Protein AF-0000000074766852 (afdb_homodimer)

InterPro domains:
  IPR000008 C2 domain [PF00168] (43-140)
  IPR000008 C2 domain [PR00360] (60-72)
  IPR000008 C2 domain [PR00360] (84-97)
  IPR000008 C2 domain [PS50004] (30-141)
  IPR000008 C2 domain [SM00239] (44-139)
  IPR035892 C2 domain superfamily [G3DSA:2.60.40.150] (38-166)
  IPR035892 C2 domain superfamily [SSF49562] (41-162)
  IPR052981 Ingression C2 domain-containing protein [PTHR47052] (45-161)

Secondary structure (DSSP, 8-state):
-------------------------TTS--------TT----EEEEEEEEEEE-----SSSS---EEEEEEEETTEEEEPPP--SSS-EEEEEEEEEE-TT--EEEEEEEETT-SS--EEEEEEEE-HHHHHHSEEEEEEEE-PPSTT-S---EEEEEEEEEE---/-------------------------TTS--------TT----EEEEEEEEEEE-----S-SS---EEEEEEEETTEEEEPPP--SSS-EEEEEEEEEE-TT--EEEEEEEETT-SS--EEEEEEEE-HHHHHHSEEEEEEEE-PPSTT-S---EEEEEEEEEE---

Nearest PDB structures (foldseek):
  9bky-assembly3_C  TM=8.487E-01  e=2.525E-09  Trichomonas vaginalis G3
  9bky-assembly1_A  TM=8.373E-01  e=2.252E-09  Trichomonas vaginalis G3
  2ep6-assembly1_A  TM=7.792E-01  e=8.886E-09  Homo sapiens
  2cjt-assembly2_B  TM=7.789E-01  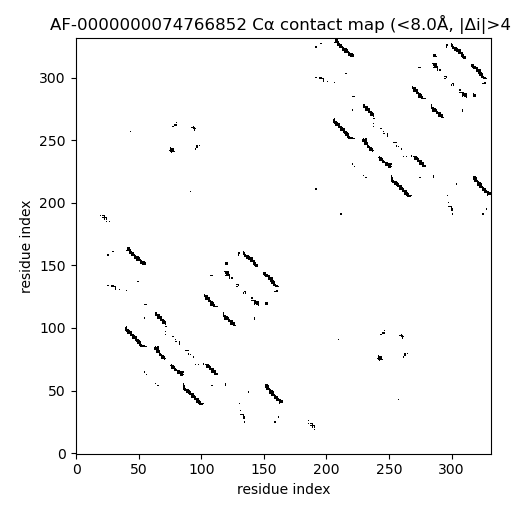e=1.040E-07  Rattus norvegicus
  2cjs-assembly1_B  TM=7.244E-01  e=3.216E-06  Rattus norvegicus

Radius of gyration: 24.4 Å; Cα contacts (8 Å, |Δi|>4): 695; chains: 2; bounding box: 54×102×90 Å

Structure (mmCIF, N/CA/C/O backbone):
data_AF-0000000074766852-model_v1
#
loop_
_entity.id
_entity.type
_entity.pdbx_description
1 polymer 'C2 domain-containing protein'
#
loop_
_atom_site.group_PDB
_atom_site.id
_atom_site.type_symbol
_atom_site.label_atom_id
_atom_site.label_alt_id
_atom_site.label_comp_id
_atom_site.label_asym_id
_atom_site.label_entity_id
_atom_site.label_seq_id
_atom_site.pdbx_PDB_ins_code
_atom_site.Cartn_x
_atom_site.Cartn_y
_atom_site.Cartn_z
_atom_site.occupancy
_atom_site.B_iso_or_equiv
_atom_site.auth_seq_id
_atom_site.auth_comp_id
_atom_site.auth_asym_id
_atom_site.auth_atom_id
_atom_site.pdbx_PDB_model_num
ATOM 1 N N . MET A 1 1 ? -11.031 -27.906 -64.5 1 21.97 1 MET A N 1
ATOM 2 C CA . MET A 1 1 ? -11.641 -28 -63.156 1 21.97 1 MET A CA 1
ATOM 3 C C . MET A 1 1 ? -11.312 -26.766 -62.312 1 21.97 1 MET A C 1
ATOM 5 O O . MET A 1 1 ? -11.883 -26.578 -61.25 1 21.97 1 MET A O 1
ATOM 9 N N . LYS A 1 2 ? -10.109 -26.141 -62.531 1 21.8 2 LYS A N 1
ATOM 10 C CA . LYS A 1 2 ? -9.57 -25.578 -61.312 1 21.8 2 LYS A CA 1
ATOM 11 C C . LYS A 1 2 ? -10.562 -24.594 -60.688 1 21.8 2 LYS A C 1
ATOM 13 O O . LYS A 1 2 ? -11.461 -24.094 -61.375 1 21.8 2 LYS A O 1
ATOM 18 N N . PHE A 1 3 ? -9.906 -23.812 -59.688 1 26.47 3 PHE A N 1
ATOM 19 C CA . PHE A 1 3 ? -9.883 -23.438 -58.281 1 26.47 3 PHE A CA 1
ATOM 20 C C . PHE A 1 3 ? -10.594 -22.094 -58.062 1 26.47 3 PHE A C 1
ATOM 22 O O . PHE A 1 3 ? -10.484 -21.203 -58.906 1 26.47 3 PHE A O 1
ATOM 29 N N . LEU A 1 4 ? -11.602 -22.156 -57.281 1 28.53 4 LEU A N 1
ATOM 30 C CA . LEU A 1 4 ? -12.469 -21.281 -56.5 1 28.53 4 LEU A CA 1
ATOM 31 C C . LEU A 1 4 ? -11.648 -20.25 -55.719 1 28.53 4 LEU A C 1
ATOM 33 O O . LEU A 1 4 ? -10.742 -20.594 -54.969 1 28.53 4 LEU A O 1
ATOM 37 N N . ALA A 1 5 ? -11.547 -19.109 -56.281 1 31.75 5 ALA A N 1
ATOM 38 C CA . ALA A 1 5 ? -10.984 -17.891 -55.719 1 31.75 5 ALA A CA 1
ATOM 39 C C . ALA A 1 5 ? -11.555 -17.594 -54.312 1 31.75 5 ALA A C 1
ATOM 41 O O . ALA A 1 5 ? -12.766 -17.406 -54.188 1 31.75 5 ALA A O 1
ATOM 42 N N . LEU A 1 6 ? -11.062 -18.406 -53.25 1 29.67 6 LEU A N 1
ATOM 43 C CA . LEU A 1 6 ? -11.414 -18.188 -51.875 1 29.67 6 LEU A CA 1
ATOM 44 C C . LEU A 1 6 ? -11.305 -16.719 -51.5 1 29.67 6 LEU A C 1
ATOM 46 O O . LEU A 1 6 ? -10.281 -16.078 -51.781 1 29.67 6 LEU A O 1
ATOM 50 N N . SER A 1 7 ? -12.391 -16.031 -51.281 1 28.58 7 SER A N 1
ATOM 51 C CA . SER A 1 7 ? -12.68 -14.711 -50.75 1 28.58 7 SER A CA 1
ATOM 52 C C . SER A 1 7 ? -11.914 -14.453 -49.469 1 28.58 7 SER A C 1
ATOM 54 O O . SER A 1 7 ? -11.906 -15.289 -48.562 1 28.58 7 SER A O 1
ATOM 56 N N . ALA A 1 8 ? -10.781 -13.695 -49.531 1 31.45 8 ALA A N 1
ATOM 57 C CA . ALA A 1 8 ? -9.953 -13.109 -48.5 1 31.45 8 ALA A CA 1
ATOM 58 C C . ALA A 1 8 ? -10.812 -12.422 -47.438 1 31.45 8 ALA A C 1
ATOM 60 O O . ALA A 1 8 ? -11.516 -11.453 -47.719 1 31.45 8 ALA A O 1
ATOM 61 N N . LEU A 1 9 ? -11.477 -13.281 -46.531 1 28.83 9 LEU A N 1
ATOM 62 C CA . LEU A 1 9 ? -12.109 -12.703 -45.344 1 28.83 9 LEU A CA 1
ATOM 63 C C . LEU A 1 9 ? -11.211 -11.648 -44.688 1 28.83 9 LEU A C 1
ATOM 65 O O . LEU A 1 9 ? -10.023 -11.906 -44.438 1 28.83 9 LEU A O 1
ATOM 69 N N . LEU A 1 10 ? -11.57 -10.383 -44.719 1 30.67 10 LEU A N 1
ATOM 70 C CA . LEU A 1 10 ? -11.203 -9.102 -44.125 1 30.67 10 LEU A CA 1
ATOM 71 C C . LEU A 1 10 ? -11.055 -9.219 -42.625 1 30.67 10 LEU A C 1
ATOM 73 O O . LEU A 1 10 ? -12.039 -9.438 -41.906 1 30.67 10 LEU A O 1
ATOM 77 N N . LEU A 1 11 ? -10.117 -10.125 -42.156 1 29.33 11 LEU A N 1
ATOM 78 C CA . LEU A 1 11 ? -9.836 -10.164 -40.719 1 29.33 11 LEU A CA 1
ATOM 79 C C . LEU A 1 11 ? -9.727 -8.75 -40.156 1 29.33 11 LEU A C 1
ATOM 81 O O . LEU A 1 11 ? -8.891 -7.965 -40.594 1 29.33 11 LEU A O 1
ATOM 85 N N . ALA A 1 12 ? -10.867 -8.242 -39.625 1 29.22 12 ALA A N 1
ATOM 86 C CA . ALA A 1 12 ? -11.023 -6.996 -38.875 1 29.22 12 ALA A CA 1
ATOM 87 C C . ALA A 1 12 ? -9.984 -6.887 -37.75 1 29.22 12 ALA A C 1
ATOM 89 O O . ALA A 1 12 ? -9.75 -7.844 -37.031 1 29.22 12 ALA A O 1
ATOM 90 N N . PRO A 1 13 ? -8.93 -6.086 -37.969 1 28.42 13 PRO A N 1
ATOM 91 C CA . PRO A 1 13 ? -7.926 -5.848 -36.906 1 28.42 13 PRO A CA 1
ATOM 92 C C . PRO A 1 13 ? -8.547 -5.508 -35.562 1 28.42 13 PRO A C 1
ATOM 94 O O . PRO A 1 13 ? -9.391 -4.613 -35.469 1 28.42 13 PRO A O 1
ATOM 97 N N . ILE A 1 14 ? -8.945 -6.473 -34.75 1 26.89 14 ILE A N 1
ATOM 98 C CA . ILE A 1 14 ? -9.406 -6.199 -33.406 1 26.89 14 ILE A CA 1
ATOM 99 C C . ILE A 1 14 ? -8.43 -5.258 -32.688 1 26.89 14 ILE A C 1
ATOM 101 O O . ILE A 1 14 ? -7.277 -5.621 -32.469 1 26.89 14 ILE A O 1
ATOM 105 N N . SER A 1 15 ? -8.281 -4.027 -33.031 1 25.44 15 SER A N 1
ATOM 106 C CA . SER A 1 15 ? -7.609 -2.994 -32.25 1 25.44 15 SER A CA 1
ATOM 107 C C . SER A 1 15 ? -8.016 -3.059 -30.797 1 25.44 15 SER A C 1
ATOM 109 O O . SER A 1 15 ? -9.062 -2.535 -30.406 1 25.44 15 SER A O 1
ATOM 111 N N . VAL A 1 16 ? -8.156 -4.219 -30.234 1 24.69 16 VAL A N 1
ATOM 112 C CA . VAL A 1 16 ? -8.5 -4.188 -28.812 1 24.69 16 VAL A CA 1
ATOM 113 C C . VAL A 1 16 ? -7.52 -3.285 -28.062 1 24.69 16 VAL A C 1
ATOM 115 O O . VAL A 1 16 ? -6.34 -3.615 -27.922 1 24.69 16 VAL A O 1
ATOM 118 N N . LEU A 1 17 ? -7.441 -2.041 -28.281 1 25.69 17 LEU A N 1
ATOM 119 C CA . LEU A 1 17 ? -6.926 -1.024 -27.375 1 25.69 17 LEU A CA 1
ATOM 120 C C . LEU A 1 17 ? -7.312 -1.342 -25.938 1 25.69 17 LEU A C 1
ATOM 122 O O . LEU A 1 17 ? -8.477 -1.206 -25.562 1 25.69 17 LEU A O 1
ATOM 126 N N . ALA A 1 18 ? -7.105 -2.602 -25.469 1 25.25 18 ALA A N 1
ATOM 127 C CA . ALA A 1 18 ? -7.273 -3.025 -24.078 1 25.25 18 ALA A CA 1
ATOM 128 C C . ALA A 1 18 ? -6.957 -1.885 -23.109 1 25.25 18 ALA A C 1
ATOM 130 O O . ALA A 1 18 ? -5.926 -1.225 -23.234 1 25.25 18 ALA A O 1
ATOM 131 N N . SER A 1 19 ? -7.977 -1.321 -22.453 1 25.47 19 SER A N 1
ATOM 132 C CA . SER A 1 19 ? -8.18 -0.274 -21.453 1 25.47 19 SER A CA 1
ATOM 133 C C . SER A 1 19 ? -7.133 -0.359 -20.344 1 25.47 19 SER A C 1
ATOM 135 O O . SER A 1 19 ? -7.066 -1.355 -19.625 1 25.47 19 SER A O 1
ATOM 137 N N . ALA A 1 20 ? -5.855 -0.233 -20.562 1 27.34 20 ALA A N 1
ATOM 138 C CA . ALA A 1 20 ? -4.887 0.242 -19.594 1 27.34 20 ALA A CA 1
ATOM 139 C C . ALA A 1 20 ? -5.574 1.011 -18.469 1 27.34 20 ALA A C 1
ATOM 141 O O . ALA A 1 20 ? -6.039 2.135 -18.672 1 27.34 20 ALA A O 1
ATOM 142 N N . GLU A 1 21 ? -6.598 0.45 -17.844 1 31.66 21 GLU A N 1
ATOM 143 C CA . GLU A 1 21 ? -7.367 1.033 -16.75 1 31.66 21 GLU A CA 1
ATOM 144 C C . GLU A 1 21 ? -6.504 1.965 -15.906 1 31.66 21 GLU A C 1
ATOM 146 O O . GLU A 1 21 ? -5.363 1.633 -15.57 1 31.66 21 GLU A O 1
ATOM 151 N N . HIS A 1 22 ? -6.75 3.277 -15.938 1 30.27 22 HIS A N 1
ATOM 152 C CA . HIS A 1 22 ? -6.434 4.648 -15.555 1 30.27 22 HIS A CA 1
ATOM 153 C C . HIS A 1 22 ? -6.023 4.734 -14.094 1 30.27 22 HIS A C 1
ATOM 155 O O . HIS A 1 22 ? -6.637 4.094 -13.234 1 30.27 22 HIS A O 1
ATOM 161 N N . CYS A 1 23 ? -4.875 4.656 -13.812 1 33.97 23 CYS A N 1
ATOM 162 C CA . CYS A 1 23 ? -4.652 5.441 -12.602 1 33.97 23 CYS A CA 1
ATOM 163 C C . CYS A 1 23 ? -5.645 6.594 -12.516 1 33.97 23 CYS A C 1
ATOM 165 O O . CYS A 1 23 ? -5.586 7.535 -13.305 1 33.97 23 CYS A O 1
ATOM 167 N N . VAL A 1 24 ? -7 6.254 -12.32 1 32.78 24 VAL A N 1
ATOM 168 C CA . VAL A 1 24 ? -8.094 7.215 -12.25 1 32.78 24 VAL A CA 1
ATOM 169 C C . VAL A 1 24 ? -7.594 8.531 -11.656 1 32.78 24 VAL A C 1
ATOM 171 O O . VAL A 1 24 ? -6.824 8.531 -10.695 1 32.78 24 VAL A O 1
ATOM 174 N N . ASP A 1 25 ? -7.371 9.398 -12.547 1 32.44 25 ASP A N 1
ATOM 175 C CA . ASP A 1 25 ? -7.418 10.758 -12.031 1 32.44 25 ASP A CA 1
ATOM 176 C C . ASP A 1 25 ? -8.477 10.906 -10.945 1 32.44 25 ASP A C 1
ATOM 178 O O . ASP A 1 25 ? -9.656 10.641 -11.18 1 32.44 25 ASP A O 1
ATOM 182 N N . LEU A 1 26 ? -8.039 10.656 -9.75 1 41.06 26 LEU A N 1
ATOM 183 C CA . LEU A 1 26 ? -8.938 10.812 -8.609 1 41.06 26 LEU A CA 1
ATOM 184 C C . LEU A 1 26 ? -9.984 11.891 -8.883 1 41.06 26 LEU A C 1
ATOM 186 O O . LEU A 1 26 ? -10.945 12.031 -8.133 1 41.06 26 LEU A O 1
ATOM 190 N N . ASP A 1 27 ? -9.703 12.695 -9.875 1 35.28 27 ASP A N 1
ATOM 191 C CA . ASP A 1 27 ? -10.688 13.75 -10.086 1 35.28 27 ASP A CA 1
ATOM 192 C C . ASP A 1 27 ? -11.875 13.242 -10.906 1 35.28 27 ASP A C 1
ATOM 194 O O . ASP A 1 27 ? -12.812 13.992 -11.188 1 35.28 27 ASP A O 1
ATOM 198 N N . SER A 1 28 ? -11.656 12.211 -11.609 1 36.34 28 SER A N 1
ATOM 199 C CA . SER A 1 28 ? -12.828 11.914 -12.43 1 36.34 28 SER A CA 1
ATOM 200 C C . SER A 1 28 ? -13.914 11.219 -11.609 1 36.34 28 SER A C 1
ATOM 202 O O . SER A 1 28 ? -13.617 10.32 -10.812 1 36.34 28 SER A O 1
ATOM 204 N N . LYS A 1 29 ? -14.984 11.867 -11.508 1 36.41 29 LYS A N 1
ATOM 205 C CA . LYS A 1 29 ? -16.188 11.375 -10.836 1 36.41 29 LYS A CA 1
ATOM 206 C C . LYS A 1 29 ? -16.562 9.984 -11.32 1 36.41 29 LYS A C 1
ATOM 208 O O . LYS A 1 29 ? -16.812 9.781 -12.516 1 36.41 29 LYS A O 1
ATOM 213 N N . ALA A 1 30 ? -16.078 8.93 -10.758 1 41.12 30 ALA A N 1
ATOM 214 C CA . ALA A 1 30 ? -16.562 7.594 -11.078 1 41.12 30 ALA A CA 1
ATOM 215 C C . ALA A 1 30 ? -18.094 7.535 -11.016 1 41.12 30 ALA A C 1
ATOM 217 O O . ALA A 1 30 ? -18.703 8.258 -10.227 1 41.12 30 ALA A O 1
ATOM 218 N N . PRO A 1 31 ? -18.812 6.988 -11.961 1 36.09 31 PRO A N 1
ATOM 219 C CA . PRO A 1 31 ? -20.266 6.891 -11.906 1 36.09 31 PRO A CA 1
ATOM 220 C C . PRO A 1 31 ? -20.766 6.145 -10.672 1 36.09 31 PRO A C 1
ATOM 222 O O . PRO A 1 31 ? -20.219 5.102 -10.312 1 36.09 31 PRO A O 1
ATOM 225 N N . SER A 1 32 ? -21.219 6.852 -9.672 1 37.75 32 SER A N 1
ATOM 226 C CA . SER A 1 32 ? -21.859 6.27 -8.5 1 37.75 32 SER A CA 1
ATOM 227 C C . SER A 1 32 ? -23.047 5.395 -8.906 1 37.75 32 SER A C 1
ATOM 229 O O . SER A 1 32 ? -24.016 5.883 -9.492 1 37.75 32 SER A O 1
ATOM 231 N N . GLY A 1 33 ? -22.797 4.234 -9.422 1 39.56 33 GLY A N 1
ATOM 232 C CA . GLY A 1 33 ? -24.016 3.467 -9.641 1 39.56 33 GLY A CA 1
ATOM 233 C C . GLY A 1 33 ? -24.859 3.314 -8.391 1 39.56 33 GLY A C 1
ATOM 234 O O . GLY A 1 33 ? -24.438 3.721 -7.305 1 39.56 33 GLY A O 1
ATOM 235 N N . PRO A 1 34 ? -26.141 2.908 -8.438 1 41.16 34 PRO A N 1
ATOM 236 C CA . PRO A 1 34 ? -27.094 2.811 -7.328 1 41.16 34 PRO A CA 1
ATOM 237 C C . PRO A 1 34 ? -26.562 1.991 -6.156 1 41.16 34 PRO A C 1
ATOM 239 O O . PRO A 1 34 ? -25.953 0.936 -6.363 1 41.16 34 PRO A O 1
ATOM 242 N N . LYS A 1 35 ? -26.469 2.594 -5.004 1 42.47 35 LYS A N 1
ATOM 243 C CA . LYS A 1 35 ? -26.141 1.927 -3.748 1 42.47 35 LYS A CA 1
ATOM 244 C C . LYS A 1 35 ? -26.953 0.652 -3.568 1 42.47 35 LYS A C 1
ATOM 246 O O . LYS A 1 35 ? -28.188 0.698 -3.527 1 42.47 35 LYS A O 1
ATOM 251 N N . ILE A 1 36 ? -26.641 -0.413 -4.047 1 37.34 36 ILE A N 1
ATOM 252 C CA . ILE A 1 36 ? -27.406 -1.559 -3.584 1 37.34 36 ILE A CA 1
ATOM 253 C C . ILE A 1 36 ? -27.25 -1.715 -2.074 1 37.34 36 ILE A C 1
ATOM 255 O O . ILE A 1 36 ? -26.141 -1.563 -1.545 1 37.34 36 ILE A O 1
ATOM 259 N N . ALA A 1 37 ? -28.203 -1.695 -1.162 1 41.34 37 ALA A N 1
ATOM 260 C CA . ALA A 1 37 ? -28.359 -1.765 0.287 1 41.34 37 ALA A CA 1
ATOM 261 C C . ALA A 1 37 ? -27.312 -2.66 0.921 1 41.34 37 ALA A C 1
ATOM 263 O O . ALA A 1 37 ? -26.766 -2.338 1.982 1 41.34 37 ALA A O 1
ATOM 264 N N . GLY A 1 38 ? -27.281 -3.984 0.722 1 45.28 38 GLY A N 1
ATOM 265 C CA . GLY A 1 38 ? -26.516 -5.023 1.388 1 45.28 38 GLY A CA 1
ATOM 266 C C . GLY A 1 38 ? -25.047 -5.02 1.004 1 45.28 38 GLY A C 1
ATOM 267 O O . GLY A 1 38 ? -24.359 -6.035 1.138 1 45.28 38 GLY A O 1
ATOM 268 N N . SER A 1 39 ? -24.516 -4.199 0.126 1 50.72 39 SER A N 1
ATOM 269 C CA . SER A 1 39 ? -23.391 -4.258 -0.808 1 50.72 39 SER A CA 1
ATOM 270 C C . SER A 1 39 ? -22.047 -4.211 -0.074 1 50.72 39 SER A C 1
ATOM 272 O O . SER A 1 39 ? -21.75 -3.227 0.6 1 50.72 39 SER A O 1
ATOM 274 N N . SER A 1 40 ? -21.578 -5.406 0.441 1 69.12 40 SER A N 1
ATOM 275 C CA . SER A 1 40 ? -20.25 -5.605 1.009 1 69.12 40 SER A CA 1
ATOM 276 C C . SER A 1 40 ? -19.188 -4.859 0.21 1 69.12 40 SER A C 1
ATOM 278 O O . SER A 1 40 ? -18.984 -5.121 -0.978 1 69.12 40 SER A O 1
ATOM 280 N N . ASN A 1 41 ? -18.875 -3.674 0.642 1 85.62 41 ASN A N 1
ATOM 281 C CA . ASN A 1 41 ? -17.906 -2.828 -0.051 1 85.62 41 ASN A CA 1
ATOM 282 C C . ASN A 1 41 ? -16.578 -3.553 -0.258 1 85.62 41 ASN A C 1
ATOM 284 O O . ASN A 1 41 ? -15.914 -3.934 0.708 1 85.62 41 ASN A O 1
ATOM 288 N N . LYS A 1 42 ? -16.406 -4.051 -1.434 1 93.31 42 LYS A N 1
ATOM 289 C CA . LYS A 1 42 ? -15.109 -4.586 -1.847 1 93.31 42 LYS A CA 1
ATOM 290 C C . LYS A 1 42 ? -14.562 -3.842 -3.062 1 93.31 42 LYS A C 1
ATOM 292 O O . LYS A 1 42 ? -15.312 -3.535 -3.994 1 93.31 42 LYS A O 1
ATOM 297 N N . GLY A 1 43 ? -13.305 -3.477 -3.008 1 95.44 43 GLY A N 1
ATOM 298 C CA . GLY A 1 43 ? -12.727 -2.748 -4.125 1 95.44 43 GLY A CA 1
ATOM 299 C C . GLY A 1 43 ? -11.438 -2.033 -3.77 1 95.44 43 GLY A C 1
ATOM 300 O O . GLY A 1 43 ? -10.852 -2.291 -2.717 1 95.44 43 GLY A O 1
ATOM 301 N N . SER A 1 44 ? -10.961 -1.291 -4.691 1 94.88 44 SER A N 1
ATOM 302 C CA . SER A 1 44 ? -9.703 -0.569 -4.531 1 94.88 44 SER A CA 1
ATOM 303 C C . SER A 1 44 ? -9.938 0.815 -3.936 1 94.88 44 SER A C 1
ATOM 305 O O . SER A 1 44 ? -10.781 1.57 -4.414 1 94.88 44 SER A O 1
ATOM 307 N N . LEU A 1 45 ? -9.227 1.09 -2.895 1 96.38 45 LEU A N 1
ATOM 308 C CA . LEU A 1 45 ? -9.227 2.396 -2.246 1 96.38 45 LEU A CA 1
ATOM 309 C C . LEU A 1 45 ? -7.922 3.135 -2.516 1 96.38 45 LEU A C 1
ATOM 311 O O . LEU A 1 45 ? -6.84 2.613 -2.234 1 96.38 45 LEU A O 1
ATOM 315 N N . TYR A 1 46 ? -8.031 4.285 -3.078 1 95.25 46 TYR A N 1
ATOM 316 C CA . TYR A 1 46 ? -6.898 5.172 -3.312 1 95.25 46 TYR A CA 1
ATOM 317 C C . TYR A 1 46 ? -6.938 6.367 -2.369 1 95.25 46 TYR A C 1
ATOM 319 O O . TYR A 1 46 ? -7.969 7.035 -2.246 1 95.25 46 TYR A O 1
ATOM 327 N N . ILE A 1 47 ? -5.855 6.582 -1.682 1 97.5 47 ILE A N 1
ATOM 328 C CA . ILE A 1 47 ? -5.742 7.691 -0.742 1 97.5 47 ILE A CA 1
ATOM 329 C C . ILE A 1 47 ? -4.566 8.578 -1.133 1 97.5 47 ILE A C 1
ATOM 331 O O . ILE A 1 47 ? -3.424 8.125 -1.186 1 97.5 47 ILE A O 1
ATOM 335 N N . LYS A 1 48 ? -4.828 9.797 -1.394 1 96.56 48 LYS A N 1
ATOM 336 C CA . LYS A 1 48 ? -3.756 10.773 -1.566 1 96.56 48 LYS A CA 1
ATOM 337 C C . LYS A 1 48 ? -3.512 11.555 -0.278 1 96.56 48 LYS A C 1
ATOM 339 O O . LYS A 1 48 ? -4.391 12.281 0.193 1 96.56 48 LYS A O 1
ATOM 344 N N . LEU A 1 49 ? -2.365 11.375 0.283 1 97.56 49 LEU A N 1
ATOM 345 C CA . LEU A 1 49 ? -1.899 12.164 1.418 1 97.56 49 LEU A CA 1
ATOM 346 C C . LEU A 1 49 ? -1.225 13.445 0.948 1 97.56 49 LEU A C 1
ATOM 348 O O . LEU A 1 49 ? -0.134 13.406 0.374 1 97.56 49 LEU A O 1
ATOM 352 N N . ASN A 1 50 ? -1.879 14.531 1.215 1 96.94 50 ASN A N 1
ATOM 353 C CA . ASN A 1 50 ? -1.366 15.805 0.713 1 96.94 50 ASN A CA 1
ATOM 354 C C . ASN A 1 50 ? -0.36 16.422 1.678 1 96.94 50 ASN A C 1
ATOM 356 O O . ASN A 1 50 ? 0.777 16.703 1.298 1 96.94 50 ASN A O 1
ATOM 360 N N . SER A 1 51 ? -0.808 16.609 2.891 1 96.94 51 SER A N 1
ATOM 361 C CA . SER A 1 51 ? 0.026 17.312 3.867 1 96.94 51 SER A CA 1
ATOM 362 C C . SER A 1 51 ? -0.433 17.016 5.293 1 96.94 51 SER A C 1
ATOM 364 O O . SER A 1 51 ? -1.469 16.375 5.5 1 96.94 51 SER A O 1
ATOM 366 N N . ALA A 1 52 ? 0.411 17.391 6.211 1 93.94 52 ALA A N 1
ATOM 367 C CA . ALA A 1 52 ? 0.062 17.453 7.629 1 93.94 52 ALA A CA 1
ATOM 368 C C . ALA A 1 52 ? 0.4 18.812 8.219 1 93.94 52 ALA A C 1
ATOM 370 O O . ALA A 1 52 ? 1.237 19.531 7.684 1 93.94 52 ALA A O 1
ATOM 371 N N . SER A 1 53 ? -0.346 19.094 9.289 1 91.38 53 SER A N 1
ATOM 372 C CA . SER A 1 53 ? -0.139 20.391 9.93 1 91.38 53 SER A CA 1
ATOM 373 C C . SER A 1 53 ? -0.089 20.25 11.445 1 91.38 53 SER A C 1
ATOM 375 O O . SER A 1 53 ? -0.82 19.453 12.031 1 91.38 53 SER A O 1
ATOM 377 N N . ASN A 1 54 ? 0.789 21.016 11.992 1 86.88 54 ASN A N 1
ATOM 378 C CA . ASN A 1 54 ? 0.899 21.156 13.438 1 86.88 54 ASN A CA 1
ATOM 379 C C . ASN A 1 54 ? 1.144 19.812 14.117 1 86.88 54 ASN A C 1
ATOM 381 O O . ASN A 1 54 ? 0.455 19.453 15.078 1 86.88 54 ASN A O 1
ATOM 385 N N . LEU A 1 55 ? 1.946 19.016 13.422 1 80.81 55 LEU A N 1
ATOM 386 C CA . LEU A 1 55 ? 2.275 17.75 14.07 1 80.81 55 LEU A CA 1
ATOM 387 C C . LEU A 1 55 ? 3.137 17.969 15.305 1 80.81 55 LEU A C 1
ATOM 389 O O . LEU A 1 55 ? 4.367 18.016 15.211 1 80.81 55 LEU A O 1
ATOM 393 N N . ARG A 1 56 ? 2.605 18.875 16.281 1 62.12 56 ARG A N 1
ATOM 394 C CA . ARG A 1 56 ? 3.297 19.484 17.406 1 62.12 56 ARG A CA 1
ATOM 395 C C . ARG A 1 56 ? 4.164 18.469 18.141 1 62.12 56 ARG A C 1
ATOM 397 O O . ARG A 1 56 ? 3.678 17.406 18.547 1 62.12 56 ARG A O 1
ATOM 404 N N . ASP A 1 57 ? 5.293 18.25 17.594 1 52.41 57 ASP A N 1
ATOM 405 C CA . ASP A 1 57 ? 6.234 17.641 18.531 1 52.41 57 ASP A CA 1
ATOM 406 C C . ASP A 1 57 ? 6.059 18.203 19.938 1 52.41 57 ASP A C 1
ATOM 408 O O . ASP A 1 57 ? 5.633 19.359 20.094 1 52.41 57 ASP A O 1
ATOM 412 N N . LYS A 1 58 ? 6.051 17.297 20.891 1 45.72 58 LYS A N 1
ATOM 413 C CA . LYS A 1 58 ? 6.418 17.672 22.25 1 45.72 58 LYS A CA 1
ATOM 414 C C . LYS A 1 58 ? 7.27 18.938 22.266 1 45.72 58 LYS A C 1
ATOM 416 O O . LYS A 1 58 ? 7.852 19.312 21.25 1 45.72 58 LYS A O 1
ATOM 421 N N . ASP A 1 59 ? 7.633 19.375 23.422 1 40.81 59 ASP A N 1
ATOM 422 C CA . ASP A 1 59 ? 8.492 20.391 24.031 1 40.81 59 ASP A CA 1
ATOM 423 C C . ASP A 1 59 ? 9.711 20.672 23.156 1 40.81 59 ASP A C 1
ATOM 425 O O . ASP A 1 59 ? 10.219 21.797 23.125 1 40.81 59 ASP A O 1
ATOM 429 N N . LEU A 1 60 ? 10.742 19.609 23 1 41.56 60 LEU A N 1
ATOM 430 C CA . LEU A 1 60 ? 12.188 19.797 23.094 1 41.56 60 LEU A CA 1
ATOM 431 C C . LEU A 1 60 ? 12.766 20.281 21.766 1 41.56 60 LEU A C 1
ATOM 433 O O . LEU A 1 60 ? 12.195 20.016 20.703 1 41.56 60 LEU A O 1
ATOM 437 N N . PHE A 1 61 ? 13.695 20.969 21.625 1 46.94 61 PHE A N 1
ATOM 438 C CA . PHE A 1 61 ? 14.719 21.656 20.844 1 46.94 61 PHE A CA 1
ATOM 439 C C . PHE A 1 61 ? 15.016 20.891 19.562 1 46.94 61 PHE A C 1
ATOM 441 O O . PHE A 1 61 ? 15.695 21.406 18.672 1 46.94 61 PHE A O 1
ATOM 448 N N . GLY A 1 62 ? 14.523 19.422 19.25 1 53.19 62 GLY A N 1
ATOM 449 C CA . GLY A 1 62 ? 15.203 18.766 18.156 1 53.19 62 GLY A CA 1
ATOM 450 C C . GLY A 1 62 ? 14.312 18.562 16.938 1 53.19 62 GLY A C 1
ATOM 451 O O . GLY A 1 62 ? 13.102 18.766 17.016 1 53.19 62 GLY A O 1
ATOM 452 N N . LYS A 1 63 ? 14.812 18.516 15.688 1 62.28 63 LYS A N 1
ATOM 453 C CA . LYS A 1 63 ? 14.281 18.266 14.344 1 62.28 63 LYS A CA 1
ATOM 454 C C . LYS A 1 63 ? 13.367 17.047 14.336 1 62.28 63 LYS A C 1
ATOM 456 O O . LYS A 1 63 ? 13.727 15.984 14.859 1 62.28 63 LYS A O 1
ATOM 461 N N . SER A 1 64 ? 11.969 17.203 14.125 1 74.5 64 SER A N 1
ATOM 462 C CA . SER A 1 64 ? 11.047 16.078 13.977 1 74.5 64 SER A CA 1
ATOM 463 C C . SER A 1 64 ? 11.031 15.562 12.547 1 74.5 64 SER A C 1
ATOM 465 O O . SER A 1 64 ? 11.117 16.344 11.594 1 74.5 64 SER A O 1
ATOM 467 N N . ASP A 1 65 ? 11.195 14.32 12.336 1 84.56 65 ASP A N 1
ATOM 468 C CA . ASP A 1 65 ? 11.062 13.656 11.039 1 84.56 65 ASP A CA 1
ATOM 469 C C . ASP A 1 65 ? 9.836 12.75 11.008 1 84.56 65 ASP A C 1
ATOM 471 O O . ASP A 1 65 ? 9.961 11.531 10.945 1 84.56 65 ASP A O 1
ATOM 475 N N . PRO A 1 66 ? 8.633 13.508 10.969 1 89 66 PRO A N 1
ATOM 476 C CA . PRO A 1 66 ? 7.41 12.703 11.055 1 89 66 PRO A CA 1
ATOM 477 C C . PRO A 1 66 ? 7.098 11.961 9.758 1 89 66 PRO A C 1
ATOM 479 O O . PRO A 1 66 ? 7.449 12.438 8.672 1 89 66 PRO A O 1
ATOM 482 N N . TYR A 1 67 ? 6.516 10.82 9.867 1 92.56 67 TYR A N 1
ATOM 483 C CA . TYR A 1 67 ? 5.895 10.102 8.766 1 92.56 67 TYR A CA 1
ATOM 484 C C . TYR A 1 67 ? 4.52 9.578 9.156 1 92.56 67 TYR A C 1
ATOM 486 O O . TYR A 1 67 ? 4.164 9.578 10.336 1 92.56 67 TYR A O 1
ATOM 494 N N . VAL A 1 68 ? 3.777 9.266 8.172 1 94.69 68 VAL A N 1
ATOM 495 C CA . VAL A 1 68 ? 2.4 8.836 8.391 1 94.69 68 VAL A CA 1
ATOM 496 C C . VAL A 1 68 ? 2.254 7.359 8.031 1 94.69 68 VAL A C 1
ATOM 498 O O . VAL A 1 68 ? 2.773 6.91 7.012 1 94.69 68 VAL A O 1
ATOM 501 N N . GLU A 1 69 ? 1.583 6.621 8.875 1 96.06 69 GLU A N 1
ATOM 502 C CA . GLU A 1 69 ? 1.191 5.238 8.617 1 96.06 69 GLU A CA 1
ATOM 503 C C . GLU A 1 69 ? -0.308 5.129 8.359 1 96.06 69 GLU A C 1
ATOM 505 O O . GLU A 1 69 ? -1.104 5.852 8.969 1 96.06 69 GLU A O 1
ATOM 510 N N . MET A 1 70 ? -0.688 4.199 7.453 1 97.62 70 MET A N 1
ATOM 511 C CA . MET A 1 70 ? -2.094 3.938 7.16 1 97.62 70 MET A CA 1
ATOM 512 C C . MET A 1 70 ? -2.35 2.441 7.012 1 97.62 70 MET A C 1
ATOM 514 O O . MET A 1 70 ? -1.519 1.717 6.461 1 97.62 70 MET A O 1
ATOM 518 N N . TRP A 1 71 ? -3.553 2.014 7.496 1 97.94 71 TRP A N 1
ATOM 519 C CA . TRP A 1 71 ? -3.896 0.611 7.281 1 97.94 71 TRP A CA 1
ATOM 520 C C . TRP A 1 71 ? -5.395 0.387 7.438 1 97.94 71 TRP A C 1
ATOM 522 O O . TRP A 1 71 ? -6.086 1.189 8.07 1 97.94 71 TRP A O 1
ATOM 532 N N . LEU A 1 72 ? -5.918 -0.642 6.789 1 97.56 72 LEU A N 1
ATOM 533 C CA . LEU A 1 72 ? -7.277 -1.136 6.992 1 97.56 72 LEU A CA 1
ATOM 534 C C . LEU A 1 72 ? -7.297 -2.271 8.008 1 97.56 72 LEU A C 1
ATOM 536 O O . LEU A 1 72 ? -8.305 -2.488 8.68 1 97.56 72 LEU A O 1
ATOM 540 N N . GLU A 1 73 ? -6.211 -3.002 8 1 94.94 73 GLU A N 1
ATOM 541 C CA . GLU A 1 73 ? -5.945 -4.066 8.969 1 94.94 73 GLU A CA 1
ATOM 542 C C . GLU A 1 73 ? -4.504 -4.012 9.469 1 94.94 73 GLU A C 1
ATOM 544 O O . GLU A 1 73 ? -3.586 -3.711 8.703 1 94.94 73 GLU A O 1
ATOM 549 N N . SER A 1 74 ? -4.289 -4.27 10.656 1 93.31 74 SER A N 1
ATOM 550 C CA . SER A 1 74 ? -3.023 -4.016 11.336 1 93.31 74 SER A CA 1
ATOM 551 C C . SER A 1 74 ? -1.89 -4.824 10.711 1 93.31 74 SER A C 1
ATOM 553 O O . SER A 1 74 ? -0.727 -4.414 10.766 1 93.31 74 SER A O 1
ATOM 555 N N . LYS A 1 75 ? -2.201 -5.984 10.117 1 93 75 LYS A N 1
ATOM 556 C CA . LYS A 1 75 ? -1.179 -6.852 9.539 1 93 75 LYS A CA 1
ATOM 557 C C . LYS A 1 75 ? -0.58 -6.234 8.273 1 93 75 LYS A C 1
ATOM 559 O O . LYS A 1 75 ? 0.566 -6.516 7.922 1 93 75 LYS A O 1
ATOM 564 N N . TYR A 1 76 ? -1.354 -5.469 7.586 1 94.94 76 TYR A N 1
ATOM 565 C CA . TYR A 1 76 ? -0.939 -4.859 6.328 1 94.94 76 TYR A CA 1
ATOM 566 C C . TYR A 1 76 ? -0.954 -3.34 6.43 1 94.94 76 TYR A C 1
ATOM 568 O O . TYR A 1 76 ? -2 -2.709 6.258 1 94.94 76 TYR A O 1
ATOM 576 N N . LYS A 1 77 ? 0.24 -2.771 6.613 1 96.5 77 LYS A N 1
ATOM 577 C CA . LYS A 1 77 ? 0.399 -1.338 6.84 1 96.5 77 LYS A CA 1
ATOM 578 C C . LYS A 1 77 ? 1.287 -0.708 5.77 1 96.5 77 LYS A C 1
ATOM 580 O O . LYS A 1 77 ? 2.16 -1.373 5.211 1 96.5 77 LYS A O 1
ATOM 585 N N . SER A 1 78 ? 0.97 0.531 5.473 1 95.94 78 SER A N 1
ATOM 586 C CA . SER A 1 78 ? 1.806 1.351 4.602 1 95.94 78 SER A CA 1
ATOM 587 C C . SER A 1 78 ? 2.314 2.59 5.332 1 95.94 78 SER A C 1
ATOM 589 O O . SER A 1 78 ? 1.715 3.027 6.316 1 95.94 78 SER A O 1
ATOM 591 N N . ARG A 1 79 ? 3.387 3.121 4.875 1 95.25 79 ARG A N 1
ATOM 592 C CA . ARG A 1 79 ? 3.906 4.34 5.484 1 95.25 79 ARG A CA 1
ATOM 593 C C . ARG A 1 79 ? 4.359 5.336 4.418 1 95.25 79 ARG A C 1
ATOM 595 O O . ARG A 1 79 ? 4.738 4.938 3.314 1 95.25 79 ARG A O 1
ATOM 602 N N . SER A 1 80 ? 4.293 6.555 4.75 1 95.94 80 SER A N 1
ATOM 603 C CA . SER A 1 80 ? 4.699 7.656 3.881 1 95.94 80 SER A CA 1
ATOM 604 C C . SER A 1 80 ? 6.215 7.824 3.879 1 95.94 80 SER A C 1
ATOM 606 O O . SER A 1 80 ? 6.926 7.137 4.617 1 95.94 80 SER A O 1
ATOM 608 N N . LYS A 1 81 ? 6.656 8.719 3.014 1 94.06 81 LYS A N 1
ATOM 609 C CA . LYS A 1 81 ? 8.047 9.156 3.047 1 94.06 81 LYS A CA 1
ATOM 610 C C . LYS A 1 81 ? 8.375 9.852 4.367 1 94.06 81 LYS A C 1
ATOM 612 O O . LYS A 1 81 ? 7.477 10.352 5.051 1 94.06 81 LYS A O 1
ATOM 617 N N . ASP A 1 82 ? 9.617 9.852 4.641 1 88.12 82 ASP A N 1
ATOM 618 C CA . ASP A 1 82 ? 10.078 10.625 5.785 1 88.12 82 ASP A CA 1
ATOM 619 C C . ASP A 1 82 ? 10.094 12.117 5.465 1 88.12 82 ASP A C 1
ATOM 621 O O . ASP A 1 82 ? 10.43 12.516 4.348 1 88.12 82 ASP A O 1
ATOM 625 N N . THR A 1 83 ? 9.672 12.844 6.461 1 90.12 83 THR A N 1
ATOM 626 C CA . THR A 1 83 ? 9.602 14.289 6.25 1 90.12 83 THR A CA 1
ATOM 627 C C . THR A 1 83 ? 10.297 15.039 7.387 1 90.12 83 THR A C 1
ATOM 629 O O . THR A 1 83 ? 10.883 14.414 8.281 1 90.12 83 THR A O 1
ATOM 632 N N . LYS A 1 84 ? 10.258 16.328 7.188 1 84.62 84 LYS A N 1
ATOM 633 C CA . LYS A 1 84 ? 10.836 17.188 8.219 1 84.62 84 LYS A CA 1
ATOM 634 C C . LYS A 1 84 ? 9.859 18.281 8.641 1 84.62 84 LYS A C 1
ATOM 636 O O . LYS A 1 84 ? 9.039 18.734 7.832 1 84.62 84 LYS A O 1
ATOM 641 N N . GLY A 1 85 ? 9.922 18.625 9.938 1 83.94 85 GLY A N 1
ATOM 642 C CA . GLY A 1 85 ? 9.172 19.766 10.445 1 83.94 85 GLY A CA 1
ATOM 643 C C . GLY A 1 85 ? 7.773 19.406 10.906 1 83.94 85 GLY A C 1
ATOM 644 O O . GLY A 1 85 ? 7.402 18.234 10.922 1 83.94 85 GLY A O 1
ATOM 64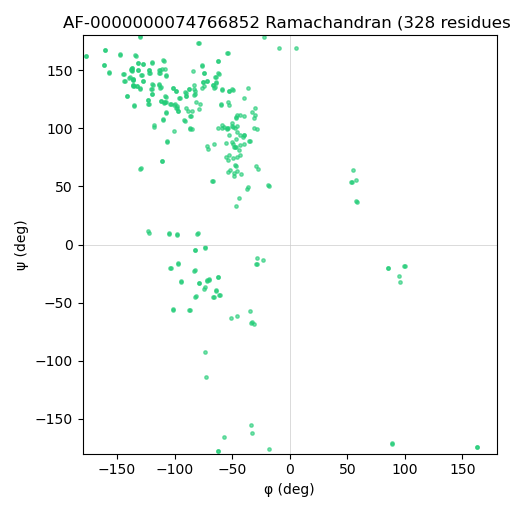5 N N . LEU A 1 86 ? 7.012 20.484 11.195 1 84.25 86 LEU A N 1
ATOM 646 C CA . LEU A 1 86 ? 5.699 20.328 11.812 1 84.25 86 LEU A CA 1
ATOM 647 C C . LEU A 1 86 ? 4.594 20.359 10.766 1 84.25 86 LEU A C 1
ATOM 649 O O . LEU A 1 86 ? 3.459 19.969 11.047 1 84.25 86 LEU A O 1
ATOM 653 N N . ASN A 1 87 ? 4.906 20.844 9.57 1 90.25 87 ASN A N 1
ATOM 654 C CA . ASN A 1 87 ? 3.916 20.969 8.508 1 90.25 87 ASN A CA 1
ATOM 655 C C . ASN A 1 87 ? 4.406 20.344 7.203 1 90.25 87 ASN A C 1
ATOM 657 O O . ASN A 1 87 ? 4.508 21.031 6.18 1 90.25 87 ASN A O 1
ATOM 661 N N . PRO A 1 88 ? 4.586 19.125 7.172 1 93.12 88 PRO A N 1
ATOM 662 C CA . PRO A 1 88 ? 5.148 18.5 5.977 1 93.12 88 PRO A CA 1
ATOM 663 C C . PRO A 1 88 ? 4.133 18.375 4.84 1 93.12 88 PRO A C 1
ATOM 665 O O . PRO A 1 88 ? 2.932 18.266 5.094 1 93.12 88 PRO A O 1
ATOM 668 N N . VAL A 1 89 ? 4.656 18.328 3.615 1 94.12 89 VAL A N 1
ATOM 669 C CA . VAL A 1 89 ? 3.916 18.031 2.393 1 94.12 89 VAL A CA 1
ATOM 670 C C . VAL A 1 89 ? 4.355 16.688 1.839 1 94.12 89 VAL A C 1
ATOM 672 O O . VAL A 1 89 ? 5.551 16.453 1.623 1 94.12 89 VAL A O 1
ATOM 675 N N . PHE A 1 90 ? 3.434 15.836 1.676 1 94.75 90 PHE A N 1
ATOM 676 C CA . PHE A 1 90 ? 3.762 14.477 1.261 1 94.75 90 PHE A CA 1
ATOM 677 C C . PHE A 1 90 ? 3.498 14.281 -0.228 1 94.75 90 PHE A C 1
ATOM 679 O O . PHE A 1 90 ? 4.359 13.797 -0.96 1 94.75 90 PHE A O 1
ATOM 686 N N . ASN A 1 91 ? 2.25 14.562 -0.708 1 93.88 91 ASN A N 1
ATOM 687 C CA . ASN A 1 91 ? 1.801 14.32 -2.074 1 93.88 91 ASN A CA 1
ATOM 688 C C . ASN A 1 91 ? 2.053 12.875 -2.498 1 93.88 91 ASN A C 1
ATOM 690 O O . ASN A 1 91 ? 2.635 12.625 -3.555 1 93.88 91 ASN A O 1
ATOM 694 N N . GLU A 1 92 ? 1.567 12.008 -1.71 1 93.62 92 GLU A N 1
ATOM 695 C CA . GLU A 1 92 ? 1.735 10.578 -1.943 1 93.62 92 GLU A CA 1
ATOM 696 C C . GLU A 1 92 ? 0.385 9.867 -2.047 1 93.62 92 GLU A C 1
ATOM 698 O O . GLU A 1 92 ? -0.567 10.242 -1.356 1 93.62 92 GLU A O 1
ATOM 703 N N . THR A 1 93 ? 0.409 8.836 -2.801 1 93.19 93 THR A N 1
ATOM 704 C CA . THR A 1 93 ? -0.805 8.039 -2.939 1 93.19 93 THR A CA 1
ATOM 705 C C . THR A 1 93 ? -0.615 6.652 -2.326 1 93.19 93 THR A C 1
ATOM 707 O O . THR A 1 93 ? 0.438 6.031 -2.492 1 93.19 93 THR A O 1
ATOM 710 N N . PHE A 1 94 ? -1.583 6.234 -1.652 1 95 94 PHE A N 1
ATOM 711 C CA . PHE A 1 94 ? -1.675 4.895 -1.084 1 95 94 PHE A CA 1
ATOM 712 C C . PHE A 1 94 ? -2.789 4.098 -1.753 1 95 94 PHE A C 1
ATOM 714 O O . PHE A 1 94 ? -3.807 4.664 -2.158 1 95 94 PHE A O 1
ATOM 721 N N . CYS A 1 95 ? -2.555 2.807 -1.838 1 94.56 95 CYS A N 1
ATOM 722 C CA . CYS A 1 95 ? -3.561 1.926 -2.418 1 94.56 95 CYS A CA 1
ATOM 723 C C . CYS A 1 95 ? -3.83 0.732 -1.51 1 94.56 95 CYS A C 1
ATOM 725 O O . CYS A 1 95 ? -2.895 0.099 -1.017 1 94.56 95 CYS A O 1
ATOM 727 N N . PHE A 1 96 ? -5.082 0.501 -1.368 1 95.94 96 PHE A N 1
ATOM 728 C CA . PHE A 1 96 ? -5.516 -0.652 -0.588 1 95.94 96 PHE A CA 1
ATOM 729 C C . PHE A 1 96 ? -6.664 -1.372 -1.281 1 95.94 96 PHE A C 1
ATOM 731 O O . PHE A 1 96 ? -7.484 -0.742 -1.953 1 95.94 96 PHE A O 1
ATOM 738 N N . TYR A 1 97 ? -6.734 -2.674 -1.071 1 95.25 97 TYR A N 1
ATOM 739 C CA . TYR A 1 97 ? -7.945 -3.398 -1.444 1 95.25 97 TYR A CA 1
ATOM 740 C C . TYR A 1 97 ? -8.852 -3.6 -0.239 1 95.25 97 TYR A C 1
ATOM 742 O O . TYR A 1 97 ? -8.477 -4.258 0.731 1 95.25 97 TYR A O 1
ATOM 750 N N . VAL A 1 98 ? -9.992 -3.008 -0.376 1 97 98 VAL A N 1
ATOM 751 C CA . VAL A 1 98 ? -10.969 -3.057 0.711 1 97 98 VAL A CA 1
ATOM 752 C C . VAL A 1 98 ? -11.75 -4.367 0.65 1 97 98 VAL A C 1
ATOM 754 O O . VAL A 1 98 ? -12.211 -4.773 -0.418 1 97 98 VAL A O 1
ATOM 757 N N . ARG A 1 99 ? -11.844 -4.98 1.802 1 94.81 99 ARG A N 1
ATOM 758 C CA . ARG A 1 99 ? -12.625 -6.203 1.954 1 94.81 99 ARG A CA 1
ATOM 759 C C . ARG A 1 99 ? -13.883 -5.945 2.77 1 94.81 99 ARG A C 1
ATOM 761 O O . ARG A 1 99 ? -13.953 -4.98 3.533 1 94.81 99 ARG A O 1
ATOM 768 N N . PRO A 1 100 ? -14.891 -6.895 2.557 1 93.31 100 PRO A N 1
ATOM 769 C CA . PRO A 1 100 ? -16.109 -6.738 3.355 1 93.31 100 PRO A CA 1
ATOM 770 C C . PRO A 1 100 ? -15.82 -6.625 4.852 1 93.31 100 PRO A C 1
ATOM 772 O O . PRO A 1 100 ? -15 -7.379 5.383 1 93.31 100 PRO A O 1
ATOM 775 N N . GLY A 1 101 ? -16.391 -5.711 5.449 1 94.06 101 GLY A N 1
ATOM 776 C CA . GLY A 1 101 ? -16.219 -5.512 6.879 1 94.06 101 GLY A CA 1
ATOM 777 C C . GLY A 1 101 ? -15.219 -4.434 7.223 1 94.06 101 GLY A C 1
ATOM 778 O O . GLY A 1 101 ? -15.164 -3.961 8.359 1 94.06 101 GLY A O 1
ATOM 779 N N . GLN A 1 102 ? -14.391 -4.094 6.27 1 95.88 102 GLN A N 1
ATOM 780 C CA . GLN A 1 102 ? -13.422 -3.02 6.473 1 95.88 102 GLN A CA 1
ATOM 781 C C . GLN A 1 102 ? -14.039 -1.661 6.141 1 95.88 102 GLN A C 1
ATOM 783 O O . GLN A 1 102 ? -14.047 -1.249 4.977 1 95.88 102 GLN A O 1
ATOM 788 N N . ASP A 1 103 ? -14.461 -0.967 7.172 1 96.19 103 ASP A N 1
ATOM 789 C CA . ASP A 1 103 ? -15.18 0.274 6.906 1 96.19 103 ASP A CA 1
ATOM 790 C C . ASP A 1 103 ? -14.484 1.464 7.562 1 96.19 103 ASP A C 1
ATOM 792 O O . ASP A 1 103 ? -15.055 2.555 7.645 1 96.19 103 ASP A O 1
ATOM 796 N N . LYS A 1 104 ? -13.25 1.183 8.062 1 97.69 104 LYS A N 1
ATOM 797 C CA . LYS A 1 104 ? -12.477 2.238 8.703 1 97.69 104 LYS A CA 1
ATOM 798 C C . LYS A 1 104 ? -11.023 2.223 8.234 1 97.69 104 LYS A C 1
ATOM 800 O O . LYS A 1 104 ? -10.422 1.156 8.094 1 97.69 104 LYS A O 1
ATOM 805 N N . LEU A 1 105 ? -10.516 3.393 7.965 1 97.94 105 LEU A N 1
ATOM 806 C CA . LEU A 1 105 ? -9.094 3.596 7.73 1 97.94 105 LEU A CA 1
ATOM 807 C C . LEU A 1 105 ? -8.406 4.121 8.984 1 97.94 105 LEU A C 1
ATOM 809 O O . LEU A 1 105 ? -8.875 5.078 9.602 1 97.94 105 LEU A O 1
ATOM 813 N N . TYR A 1 106 ? -7.332 3.518 9.305 1 96.94 106 TYR A N 1
ATOM 814 C CA . TYR A 1 106 ? -6.52 3.99 10.422 1 96.94 106 TYR A CA 1
ATOM 815 C C . TYR A 1 106 ? -5.316 4.781 9.922 1 96.94 106 TYR A C 1
ATOM 817 O O . TYR A 1 106 ? -4.656 4.379 8.969 1 96.94 106 TYR A O 1
ATOM 825 N N . VAL A 1 107 ? -5.094 5.895 10.562 1 95.69 107 VAL A N 1
ATOM 826 C CA . VAL A 1 107 ? -3.99 6.785 10.219 1 95.69 107 VAL A CA 1
ATOM 827 C C . VAL A 1 107 ? -3.24 7.195 11.484 1 95.69 107 VAL A C 1
ATOM 829 O O . VAL A 1 107 ? -3.855 7.578 12.477 1 95.69 107 VAL A O 1
ATOM 832 N N . ARG A 1 108 ? -1.899 7.156 11.352 1 92.56 108 ARG A N 1
ATOM 833 C CA . ARG A 1 108 ? -1.073 7.504 12.5 1 92.56 108 ARG A CA 1
ATOM 834 C C . ARG A 1 108 ? 0.151 8.305 12.07 1 92.56 108 ARG A C 1
ATOM 836 O O . ARG A 1 108 ? 0.837 7.941 11.117 1 92.56 108 ARG A O 1
ATOM 843 N N . ALA A 1 109 ? 0.305 9.398 12.719 1 91.56 109 ALA A N 1
ATOM 844 C CA . ALA A 1 109 ? 1.546 10.148 12.547 1 91.56 109 ALA A CA 1
ATOM 845 C C . ALA A 1 109 ? 2.592 9.719 13.57 1 91.56 109 ALA A C 1
ATOM 847 O O . ALA A 1 109 ? 2.299 9.625 14.766 1 91.56 109 ALA A O 1
ATOM 848 N N . VAL A 1 110 ? 3.809 9.438 13.078 1 87.31 110 VAL A N 1
ATOM 849 C CA . VAL A 1 110 ? 4.891 8.922 13.906 1 87.31 110 VAL A CA 1
ATOM 850 C C . VAL A 1 110 ? 6.137 9.781 13.727 1 87.31 110 VAL A C 1
ATOM 852 O O . VAL A 1 110 ? 6.449 10.211 12.617 1 87.31 110 VAL A O 1
ATOM 855 N N . ASP A 1 111 ? 6.777 9.977 14.828 1 81.94 111 ASP A N 1
ATOM 856 C CA . ASP A 1 111 ? 8.07 10.648 14.766 1 81.94 111 ASP A CA 1
ATOM 857 C C . ASP A 1 111 ? 9.211 9.633 14.734 1 81.94 111 ASP A C 1
ATOM 859 O O . ASP A 1 111 ? 9.32 8.789 15.617 1 81.94 111 ASP A O 1
ATOM 863 N N . SER A 1 112 ? 10.07 9.711 13.781 1 79.62 112 SER A N 1
ATOM 864 C CA . SER A 1 112 ? 11.117 8.711 13.57 1 79.62 112 SER A CA 1
ATOM 865 C C . SER A 1 112 ? 12.219 8.844 14.609 1 79.62 112 SER A C 1
ATOM 867 O O . SER A 1 112 ? 12.898 7.867 14.938 1 79.62 112 SER A O 1
ATOM 869 N N . ASP A 1 113 ? 12.641 9.938 15.047 1 70.88 113 ASP A N 1
ATOM 870 C CA . ASP A 1 113 ? 13.797 10.188 15.898 1 70.88 113 ASP A CA 1
ATOM 871 C C . ASP A 1 113 ? 13.453 9.938 17.375 1 70.88 113 ASP A C 1
ATOM 873 O O . ASP A 1 113 ? 14.336 9.992 18.234 1 70.88 113 ASP A O 1
ATOM 877 N N . THR A 1 114 ? 12.211 9.656 17.594 1 60.03 114 THR A N 1
ATOM 878 C CA . THR A 1 114 ? 11.883 9.695 19.016 1 60.03 114 THR A CA 1
ATOM 879 C C . THR A 1 114 ? 12.125 8.336 19.672 1 60.03 114 THR A C 1
ATOM 881 O O . THR A 1 114 ? 11.742 7.301 19.109 1 60.03 114 THR A O 1
ATOM 884 N N . PHE A 1 115 ? 13.047 8.281 20.562 1 55.12 115 PHE A N 1
ATOM 885 C CA . PHE A 1 115 ? 13.328 7.105 21.391 1 55.12 115 PHE A CA 1
ATOM 886 C C . PHE A 1 115 ? 12.047 6.52 21.953 1 55.12 115 PHE A C 1
ATOM 888 O O . PHE A 1 115 ? 11.883 5.297 22 1 55.12 115 PHE A O 1
ATOM 895 N N . ARG A 1 116 ? 11.281 7.324 22.781 1 53.94 116 ARG A N 1
ATOM 896 C CA . ARG A 1 116 ? 10.164 6.766 23.531 1 53.94 116 ARG A CA 1
ATOM 897 C C . ARG A 1 116 ? 8.992 6.449 22.609 1 53.94 116 ARG A C 1
ATOM 899 O O . ARG A 1 116 ? 9.172 5.852 21.562 1 53.94 116 ARG A O 1
ATOM 906 N N . ASP A 1 117 ? 7.852 7.316 22.922 1 57.47 117 ASP A N 1
ATOM 907 C CA . ASP A 1 117 ? 6.602 7.055 22.219 1 57.47 117 ASP A CA 1
ATOM 908 C C . ASP A 1 117 ? 6.578 7.742 20.859 1 57.47 117 ASP A C 1
ATOM 910 O O . ASP A 1 117 ? 6.527 8.969 20.781 1 57.47 117 ASP A O 1
ATOM 914 N N . ASP A 1 118 ? 6.844 7.152 19.703 1 68.69 118 ASP A N 1
ATOM 915 C CA . ASP A 1 118 ? 7.047 7.688 18.359 1 68.69 118 ASP A CA 1
ATOM 916 C C . ASP A 1 118 ? 5.715 8.016 17.688 1 68.69 118 ASP A C 1
ATOM 918 O O . ASP A 1 118 ? 5.684 8.523 16.562 1 68.69 118 ASP A O 1
ATOM 922 N N . LYS A 1 119 ? 4.68 7.922 18.656 1 79.25 119 LYS A N 1
ATOM 923 C CA . LYS A 1 119 ? 3.379 8.211 18.047 1 79.25 119 LYS A CA 1
ATOM 924 C C . LYS A 1 119 ? 2.943 9.641 18.344 1 79.25 119 LYS A C 1
ATOM 926 O O . LYS A 1 119 ? 2.828 10.039 19.5 1 79.25 119 LYS A O 1
ATOM 931 N N . ILE A 1 120 ? 2.734 10.453 17.375 1 79.44 120 ILE A N 1
ATOM 932 C CA . ILE A 1 120 ? 2.279 11.836 17.469 1 79.44 120 ILE A CA 1
ATOM 933 C C . ILE A 1 120 ? 0.764 11.875 17.641 1 79.44 120 ILE A C 1
ATOM 935 O O . ILE A 1 120 ? 0.249 12.625 18.484 1 79.44 120 ILE A O 1
ATOM 939 N N . GLY A 1 121 ? 0.087 11.109 16.906 1 87.31 121 GLY A N 1
ATOM 940 C CA . GLY A 1 121 ? -1.365 11.047 16.938 1 87.31 121 GLY A CA 1
ATOM 941 C C . GLY A 1 121 ? -1.932 9.992 16 1 87.31 121 GLY A C 1
ATOM 942 O O . GLY A 1 121 ? -1.24 9.523 15.102 1 87.31 121 GLY A O 1
ATOM 943 N N . GLN A 1 122 ? -3.209 9.711 16.344 1 89.88 122 GLN A N 1
ATOM 944 C CA . GLN A 1 122 ? -3.867 8.68 15.539 1 89.88 122 GLN A CA 1
ATOM 945 C C . GLN A 1 122 ? -5.34 9.016 15.32 1 89.88 122 GLN A C 1
ATOM 947 O O . GLN A 1 122 ? -6.012 9.508 16.234 1 89.88 122 GLN A O 1
ATOM 952 N N . ALA A 1 123 ? -5.797 8.734 14.094 1 91.69 123 ALA A N 1
ATOM 953 C CA . ALA A 1 123 ? -7.195 8.961 13.742 1 91.69 123 ALA A CA 1
ATOM 954 C C . ALA A 1 123 ? -7.793 7.738 13.055 1 91.69 123 ALA A C 1
ATOM 956 O O . ALA A 1 123 ? -7.066 6.945 12.445 1 91.69 123 ALA A O 1
ATOM 957 N N . THR A 1 124 ? -9.07 7.609 13.273 1 94.88 124 THR A N 1
ATOM 958 C CA . THR A 1 124 ? -9.875 6.645 12.523 1 94.88 124 THR A CA 1
ATOM 959 C C . THR A 1 124 ? -10.805 7.359 11.547 1 94.88 124 THR A C 1
ATOM 961 O O . THR A 1 124 ? -11.602 8.211 11.953 1 94.88 124 THR A O 1
ATOM 964 N N . VAL A 1 125 ? -10.688 7.047 10.297 1 96.75 125 VAL A N 1
ATOM 965 C CA . VAL A 1 125 ? -11.477 7.695 9.258 1 96.75 125 VAL A CA 1
ATOM 966 C C . VAL A 1 125 ? -12.539 6.73 8.734 1 96.75 125 VAL A C 1
ATOM 968 O O . VAL A 1 125 ? -12.211 5.727 8.094 1 96.75 125 VAL A O 1
ATOM 971 N N . PRO A 1 126 ? -13.828 7.043 8.969 1 96.81 126 PRO A N 1
ATOM 972 C CA . PRO A 1 126 ? -14.875 6.195 8.383 1 96.81 126 PRO A CA 1
ATOM 973 C C . PRO A 1 126 ? -14.891 6.25 6.855 1 96.81 126 PRO A C 1
ATOM 975 O O . PRO A 1 126 ? -14.695 7.316 6.27 1 96.81 126 PRO A O 1
ATOM 978 N N . LEU A 1 127 ? -15.188 5.113 6.25 1 97.44 127 LEU A N 1
ATOM 979 C CA . LEU A 1 127 ? -15.117 5.039 4.793 1 97.44 127 LEU A CA 1
ATOM 980 C C . LEU A 1 127 ? -16.516 5.055 4.18 1 97.44 127 LEU A C 1
ATOM 982 O O . LEU A 1 127 ? -16.656 4.938 2.963 1 97.44 127 LEU A O 1
ATOM 986 N N . SER A 1 128 ? -17.484 5.312 4.957 1 96.06 128 SER A N 1
ATOM 987 C CA . SER A 1 128 ? -18.875 5.293 4.488 1 96.06 128 SER A CA 1
ATOM 988 C C . SER A 1 128 ? -19.094 6.332 3.389 1 96.06 128 SER A C 1
ATOM 990 O O . SER A 1 128 ? -19.719 6.039 2.371 1 96.06 128 SER A O 1
ATOM 992 N N . ASN A 1 129 ? -18.547 7.527 3.578 1 95.25 129 ASN A N 1
ATOM 993 C CA . ASN A 1 129 ? -18.766 8.594 2.611 1 95.25 129 ASN A CA 1
ATOM 994 C C . ASN A 1 129 ? -18.109 8.273 1.266 1 95.25 129 ASN A C 1
ATOM 996 O O . ASN A 1 129 ? -18.75 8.43 0.217 1 95.25 129 ASN A O 1
ATOM 1000 N N . VAL A 1 130 ? -16.922 7.812 1.247 1 95.31 130 VAL A N 1
ATOM 1001 C CA . VAL A 1 130 ? -16.234 7.539 -0.012 1 95.31 130 VAL A CA 1
ATOM 1002 C C . VAL A 1 130 ? -16.844 6.312 -0.682 1 95.31 130 VAL A C 1
ATOM 1004 O O . VAL A 1 130 ? -16.859 6.211 -1.911 1 95.31 130 VAL A O 1
ATOM 1007 N N . PHE A 1 131 ? -17.344 5.387 0.115 1 95.44 131 PHE A N 1
ATOM 1008 C CA . PHE A 1 131 ? -18.031 4.238 -0.46 1 95.44 131 PHE A CA 1
ATOM 1009 C C . PHE A 1 131 ? -19.297 4.684 -1.196 1 95.44 131 PHE A C 1
ATOM 1011 O O . PHE A 1 131 ? -19.609 4.156 -2.264 1 95.44 131 PHE A O 1
ATOM 1018 N N . SER A 1 132 ? -19.984 5.621 -0.636 1 94.31 132 SER A N 1
ATOM 1019 C CA . SER A 1 132 ? -21.25 6.059 -1.194 1 94.31 132 SER A CA 1
ATOM 1020 C C . SER A 1 132 ? -21.047 6.996 -2.381 1 94.31 132 SER A C 1
ATOM 1022 O O . SER A 1 132 ? -21.812 6.957 -3.35 1 94.31 132 SER A O 1
ATOM 1024 N N . THR A 1 133 ? -20 7.824 -2.42 1 94.44 133 THR A N 1
ATOM 1025 C CA . THR A 1 133 ? -19.828 8.867 -3.426 1 94.44 133 THR A CA 1
ATOM 1026 C C . THR A 1 133 ? -18.781 8.453 -4.465 1 94.44 133 THR A C 1
ATOM 1028 O O . THR A 1 133 ? -18.719 9.031 -5.551 1 94.44 133 THR A O 1
ATOM 1031 N N . GLY A 1 134 ? -17.969 7.504 -4.066 1 93.44 134 GLY A N 1
ATOM 1032 C CA . GLY A 1 134 ? -16.891 7.078 -4.953 1 93.44 134 GLY A CA 1
ATOM 1033 C C . GLY A 1 134 ? -15.648 7.938 -4.84 1 93.44 134 GLY A C 1
ATOM 1034 O O . GLY A 1 134 ? -14.57 7.547 -5.293 1 93.44 134 GLY A O 1
ATOM 1035 N N . SER A 1 135 ? -15.836 9.117 -4.32 1 94.81 135 SER A N 1
ATOM 1036 C CA . SER A 1 135 ? -14.703 10.023 -4.184 1 94.81 135 SER A CA 1
ATOM 1037 C C . SER A 1 135 ? -14.953 11.062 -3.092 1 94.81 135 SER A C 1
ATOM 1039 O O . SER A 1 135 ? -16.109 11.391 -2.799 1 94.81 135 SER A O 1
ATOM 1041 N N . GLU A 1 136 ? -13.906 11.453 -2.471 1 95.62 136 GLU A N 1
ATOM 1042 C CA . GLU A 1 136 ? -13.883 12.539 -1.496 1 95.62 136 GLU A CA 1
ATOM 1043 C C . GLU A 1 136 ? -12.688 13.461 -1.727 1 95.62 136 GLU A C 1
ATOM 1045 O O . GLU A 1 136 ? -11.539 13.008 -1.722 1 95.62 136 GLU A O 1
ATOM 1050 N N . GLY A 1 137 ? -12.984 14.727 -1.992 1 95.5 137 GLY A N 1
ATOM 1051 C CA . GLY A 1 137 ? -11.914 15.688 -2.174 1 95.5 137 GLY A CA 1
ATOM 1052 C C . GLY A 1 137 ? -11.055 15.867 -0.937 1 95.5 137 GLY A C 1
ATOM 1053 O O . GLY A 1 137 ? -11.242 15.172 0.063 1 95.5 137 GLY A O 1
ATOM 1054 N N . PRO A 1 138 ? -10.094 16.797 -1.11 1 96.81 138 PRO A N 1
ATOM 1055 C CA . PRO A 1 138 ? -9.195 17.016 0.024 1 96.81 138 PRO A CA 1
ATOM 1056 C C . PRO A 1 138 ? -9.938 17.438 1.289 1 96.81 138 PRO A C 1
ATOM 1058 O O . PRO A 1 138 ? -10.82 18.297 1.231 1 96.81 138 PRO A O 1
ATOM 1061 N N . LYS A 1 139 ? -9.57 16.812 2.367 1 97.12 139 LYS A N 1
ATOM 1062 C CA . LYS A 1 139 ? -10.18 17.094 3.666 1 97.12 139 LYS A CA 1
ATOM 1063 C C . LYS A 1 139 ? -9.148 16.984 4.789 1 97.12 139 LYS A C 1
ATOM 1065 O O . LYS A 1 139 ? -8.258 16.141 4.738 1 97.12 139 LYS A O 1
ATOM 1070 N N . ASP A 1 140 ? -9.352 17.812 5.785 1 96.06 140 ASP A N 1
ATOM 1071 C C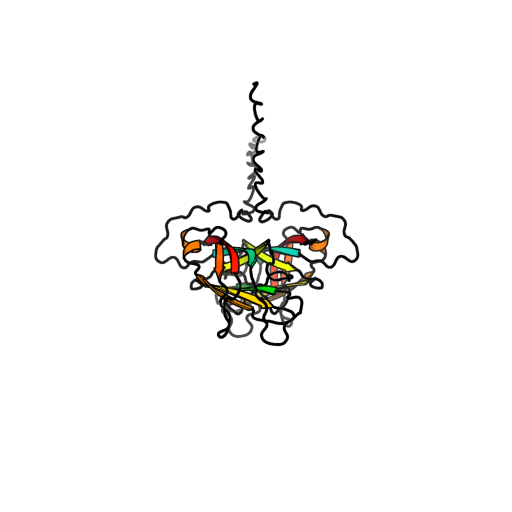A . ASP A 1 140 ? -8.516 17.75 6.98 1 96.06 140 ASP A CA 1
ATOM 1072 C C . ASP A 1 140 ? -9.086 16.75 7.996 1 96.06 140 ASP A C 1
ATOM 1074 O O . ASP A 1 140 ? -10.289 16.75 8.258 1 96.06 140 ASP A O 1
ATOM 1078 N N . TYR A 1 141 ? -8.25 15.953 8.508 1 94.12 141 TYR A N 1
ATOM 1079 C CA . TYR A 1 141 ? -8.602 15.062 9.609 1 94.12 141 TYR A CA 1
ATOM 1080 C C . TYR A 1 141 ? -7.75 15.344 10.836 1 94.12 141 TYR A C 1
ATOM 1082 O O . TYR A 1 141 ? -6.523 15.43 10.742 1 94.12 141 TYR A O 1
ATOM 1090 N N . ASP A 1 142 ? -8.383 15.5 11.953 1 90.75 142 ASP A N 1
ATOM 1091 C CA . ASP A 1 142 ? -7.66 15.719 13.203 1 90.75 142 ASP A CA 1
ATOM 1092 C C . ASP A 1 142 ? -6.957 14.445 13.664 1 90.75 142 ASP A C 1
ATOM 1094 O O . ASP A 1 142 ? -7.5 13.344 13.531 1 90.75 142 ASP A O 1
ATOM 1098 N N . LEU A 1 143 ? -5.766 14.617 14.172 1 89.81 143 LEU A N 1
ATOM 1099 C CA . LEU A 1 143 ? -5.02 13.523 14.789 1 89.81 143 LEU A CA 1
ATOM 1100 C C . LEU A 1 143 ? -4.996 13.672 16.312 1 89.81 143 LEU A C 1
ATOM 1102 O O . LEU A 1 143 ? -4.027 14.188 16.875 1 89.81 143 LEU A O 1
ATOM 1106 N N . PRO A 1 144 ? -5.961 13.125 16.922 1 82.75 144 PRO A N 1
ATOM 1107 C CA . PRO A 1 144 ? -5.973 13.258 18.375 1 82.75 144 PRO A CA 1
ATOM 1108 C C . PRO A 1 144 ? -4.785 12.57 19.047 1 82.75 144 PRO A C 1
ATOM 1110 O O . PRO A 1 144 ? -4.316 11.531 18.562 1 82.75 144 PRO A O 1
ATOM 1113 N N . LYS A 1 145 ? -4.242 13.219 20.047 1 72.75 145 LYS A N 1
ATOM 1114 C CA . LYS A 1 145 ? -3.072 12.711 20.75 1 72.75 145 LYS A CA 1
ATOM 1115 C C . LYS A 1 145 ? -3.365 11.367 21.406 1 72.75 145 LYS A C 1
ATOM 1117 O O . LYS A 1 145 ? -4.5 11.102 21.812 1 72.75 145 LYS A O 1
ATOM 1122 N N . TRP A 1 146 ? -2.287 10.727 21.359 1 60.31 146 TRP A N 1
ATOM 1123 C CA . TRP A 1 146 ? -2.359 9.5 22.156 1 60.31 146 TRP A CA 1
ATOM 1124 C C . TRP A 1 146 ? -2.246 9.812 23.641 1 60.31 146 TRP A C 1
ATOM 1126 O O . TRP A 1 146 ? -1.398 10.602 24.047 1 60.31 146 TRP A O 1
ATOM 1136 N N . PHE A 1 147 ? -3.014 9.289 24.578 1 54.94 147 PHE A N 1
ATOM 1137 C CA . PHE A 1 147 ? -3.023 9.312 26.031 1 54.94 147 PHE A CA 1
ATOM 1138 C C . PHE A 1 147 ? -3.037 10.742 26.547 1 54.94 147 PHE A C 1
ATOM 1140 O O . PHE A 1 147 ? -2.107 11.172 27.234 1 54.94 147 PHE A O 1
ATOM 1147 N N . GLY A 1 148 ? -3.971 11.578 26.359 1 50.78 148 GLY A N 1
ATOM 1148 C CA . GLY A 1 148 ? -4.223 12.773 27.156 1 50.78 148 GLY A CA 1
ATOM 1149 C C . GLY A 1 148 ? -3.607 14.023 26.562 1 50.78 148 GLY A C 1
ATOM 1150 O O . GLY A 1 148 ? -3.674 15.102 27.156 1 50.78 148 GLY A O 1
ATOM 1151 N N . LEU A 1 149 ? -2.545 13.898 25.938 1 50.47 149 LEU A N 1
ATOM 1152 C CA . LEU A 1 149 ? -1.926 15.156 25.562 1 50.47 149 LEU A CA 1
ATOM 1153 C C . LEU A 1 149 ? -2.781 15.891 24.531 1 50.47 149 LEU A C 1
ATOM 1155 O O . LEU A 1 149 ? -3.6 15.273 23.844 1 50.47 149 LEU A O 1
ATOM 1159 N N . ARG A 1 150 ? -2.934 17.234 24.703 1 49.94 150 ARG A N 1
ATOM 1160 C CA . ARG A 1 150 ? -3.678 18.203 23.906 1 49.94 150 ARG A CA 1
ATOM 1161 C C . ARG A 1 150 ? -3.637 17.828 22.422 1 49.94 150 ARG A C 1
ATOM 1163 O O . ARG A 1 150 ? -2.898 16.922 22.031 1 49.94 150 ARG A O 1
ATOM 1170 N N . SER A 1 151 ? -3.834 18.953 21.453 1 52.84 151 SER A N 1
ATOM 1171 C CA . SER A 1 151 ? -4.266 18.953 20.062 1 52.84 151 SER A CA 1
ATOM 1172 C C . SER A 1 151 ? -3.295 18.188 19.172 1 52.84 151 SER A C 1
ATOM 1174 O O . SER A 1 151 ? -2.08 18.375 19.266 1 52.84 151 SER A O 1
ATOM 1176 N N . SER A 1 152 ? -3.412 16.844 18.672 1 69.06 152 SER A N 1
ATOM 1177 C CA . SER A 1 152 ? -2.412 16.281 17.766 1 69.06 152 SER A CA 1
ATOM 1178 C C . SER A 1 152 ? -2.648 16.719 16.328 1 69.06 152 SER A C 1
ATOM 1180 O O . SER A 1 152 ? -3.727 17.219 15.992 1 69.06 152 SER A O 1
ATOM 1182 N N . GLY A 1 153 ? -1.924 17.312 15.539 1 86.06 153 GLY A N 1
ATOM 1183 C CA . GLY A 1 153 ? -1.835 17.797 14.164 1 86.06 153 GLY A CA 1
ATOM 1184 C C . GLY A 1 153 ? -2.969 17.297 13.289 1 86.06 153 GLY A C 1
ATOM 1185 O O . GLY A 1 153 ? -3.969 16.781 13.789 1 86.06 153 GLY A O 1
ATOM 1186 N N . LYS A 1 154 ? -3.049 17.844 12.203 1 91.81 154 LYS A N 1
ATOM 1187 C CA . LYS A 1 154 ? -4.023 17.469 11.188 1 91.81 154 LYS A CA 1
ATOM 1188 C C . LYS A 1 154 ? -3.334 16.859 9.969 1 91.81 154 LYS A C 1
ATOM 1190 O O . LYS A 1 154 ? -2.18 17.172 9.68 1 91.81 154 LYS A O 1
ATOM 1195 N N . ILE A 1 155 ? -4.082 16.016 9.398 1 95.19 155 ILE A N 1
ATOM 1196 C CA . ILE A 1 155 ? -3.635 15.516 8.109 1 95.19 155 ILE A CA 1
ATOM 1197 C C . ILE A 1 155 ? -4.66 15.875 7.035 1 95.19 155 ILE A C 1
ATOM 1199 O O . ILE A 1 155 ? -5.867 15.812 7.277 1 95.19 155 ILE A O 1
ATOM 1203 N N . ASN A 1 156 ? -4.125 16.297 5.914 1 97.5 156 ASN A N 1
ATOM 1204 C CA . ASN A 1 156 ? -4.953 16.562 4.746 1 97.5 156 ASN A CA 1
ATOM 1205 C C . ASN A 1 156 ? -4.859 15.453 3.713 1 97.5 156 ASN A C 1
ATOM 1207 O O . ASN A 1 156 ? -3.764 15.102 3.268 1 97.5 156 ASN A O 1
ATOM 1211 N N . MET A 1 157 ? -6.078 14.859 3.43 1 97.75 157 MET A N 1
ATOM 1212 C CA . MET A 1 157 ? -6.051 13.781 2.443 1 97.75 157 MET A CA 1
ATOM 1213 C C . MET A 1 157 ? -7.34 13.75 1.633 1 97.75 157 MET A C 1
ATOM 1215 O O . MET A 1 157 ? -8.328 14.391 2.004 1 97.75 157 MET A O 1
ATOM 1219 N N . GLN A 1 158 ? -7.289 13.062 0.517 1 97.88 158 GLN A N 1
ATOM 1220 C CA . GLN A 1 158 ? -8.422 12.789 -0.357 1 97.88 158 GLN A CA 1
ATOM 1221 C C . GLN A 1 158 ? -8.484 11.305 -0.728 1 97.88 158 GLN A C 1
ATOM 1223 O O . GLN A 1 158 ? -7.484 10.594 -0.622 1 97.88 158 GLN A O 1
ATOM 1228 N N . MET A 1 159 ? -9.703 10.859 -1.092 1 97.5 159 MET A N 1
ATOM 1229 C CA . MET A 1 159 ? -9.883 9.43 -1.305 1 97.5 159 MET A CA 1
ATOM 1230 C C . MET A 1 159 ? -10.727 9.164 -2.545 1 97.5 159 MET A C 1
ATOM 1232 O O . MET A 1 159 ? -11.586 9.969 -2.898 1 97.5 159 MET A O 1
ATOM 1236 N N . ARG A 1 160 ? -10.461 8.062 -3.137 1 95.88 160 ARG A N 1
ATOM 1237 C CA . ARG A 1 160 ? -11.258 7.492 -4.223 1 95.88 160 ARG A CA 1
ATOM 1238 C C . ARG A 1 160 ? -11.461 5.992 -4.027 1 95.88 160 ARG A C 1
ATOM 1240 O O . ARG A 1 160 ? -10.539 5.285 -3.621 1 95.88 160 ARG A O 1
ATOM 1247 N N . PHE A 1 161 ? -12.727 5.613 -4.297 1 95.5 161 PHE A N 1
ATOM 1248 C CA . PHE A 1 161 ? -13.055 4.195 -4.176 1 95.5 161 PHE A CA 1
ATOM 1249 C C . PHE A 1 161 ? -13.625 3.66 -5.48 1 95.5 161 PHE A C 1
ATOM 1251 O O . PHE A 1 161 ? -14.547 4.25 -6.051 1 95.5 161 PHE A O 1
ATOM 1258 N N . ILE A 1 162 ? -12.953 2.594 -5.965 1 92.81 162 ILE A N 1
ATOM 1259 C CA . ILE A 1 162 ? -13.445 1.894 -7.148 1 92.81 162 ILE A CA 1
ATOM 1260 C C . ILE A 1 162 ? -13.961 0.514 -6.754 1 92.81 162 ILE A C 1
ATOM 1262 O O . ILE A 1 162 ? -13.18 -0.381 -6.422 1 92.81 162 ILE A O 1
ATOM 1266 N N . GLU A 1 163 ? -15.242 0.385 -6.789 1 93 163 GLU A N 1
ATOM 1267 C CA . GLU A 1 163 ? -15.883 -0.854 -6.359 1 93 163 GLU A CA 1
ATOM 1268 C C . GLU A 1 163 ? -15.516 -2.014 -7.285 1 93 163 GLU A C 1
ATOM 1270 O O . GLU A 1 163 ? -15.461 -1.846 -8.5 1 93 163 GLU A O 1
ATOM 1275 N N . ASP A 1 164 ? -15.18 -3.141 -6.684 1 91.31 164 ASP A N 1
ATOM 1276 C CA . ASP A 1 164 ? -14.977 -4.391 -7.406 1 91.31 164 ASP A CA 1
ATOM 1277 C C . ASP A 1 164 ? -16.266 -5.199 -7.492 1 91.31 164 ASP A C 1
ATOM 1279 O O . ASP A 1 164 ? -16.688 -5.805 -6.504 1 91.31 164 ASP A O 1
ATOM 1283 N N . ARG A 1 165 ? -16.891 -5.266 -8.625 1 81.94 165 ARG A N 1
ATOM 1284 C CA . ARG A 1 165 ? -18.203 -5.902 -8.781 1 81.94 165 ARG A CA 1
ATOM 1285 C C . ARG A 1 165 ? -18.047 -7.328 -9.305 1 81.94 165 ARG A C 1
ATOM 1287 O O . ARG A 1 165 ? -19.047 -7.945 -9.703 1 81.94 165 ARG A O 1
ATOM 1294 N N . SER A 1 166 ? -16.766 -7.812 -9.352 1 74.12 166 SER A N 1
ATOM 1295 C CA . SER A 1 166 ? -16.594 -9.203 -9.773 1 74.12 166 SER A CA 1
ATOM 1296 C C . SER A 1 166 ? -16.922 -10.164 -8.641 1 74.12 166 SER A C 1
ATOM 1298 O O . SER A 1 166 ? -16.859 -9.797 -7.465 1 74.12 166 SER A O 1
ATOM 1300 N N . MET B 1 1 ? -8.633 70.188 -13.281 1 24.78 1 MET B N 1
ATOM 1301 C CA . MET B 1 1 ? -8.141 69.188 -12.344 1 24.78 1 MET B CA 1
ATOM 1302 C C . MET B 1 1 ? -8.461 67.75 -12.844 1 24.78 1 MET B C 1
ATOM 1304 O O . MET B 1 1 ? -9.625 67.375 -12.875 1 24.78 1 MET B O 1
ATOM 1308 N N . LYS B 1 2 ? -7.719 67.312 -13.859 1 31.77 2 LYS B N 1
ATOM 1309 C CA . LYS B 1 2 ? -7.73 66.125 -14.727 1 31.77 2 LYS B CA 1
ATOM 1310 C C . LYS B 1 2 ? -7.43 64.875 -13.938 1 31.77 2 LYS B C 1
ATOM 1312 O O . LYS B 1 2 ? -6.395 64.75 -13.281 1 31.77 2 LYS B O 1
ATOM 1317 N N . PHE B 1 3 ? -8.539 64.25 -13.32 1 31.2 3 PHE B N 1
ATOM 1318 C CA . PHE B 1 3 ? -8.586 63 -12.578 1 31.2 3 PHE B CA 1
ATOM 1319 C C . PHE B 1 3 ? -7.922 61.875 -13.367 1 31.2 3 PHE B C 1
ATOM 1321 O O . PHE B 1 3 ? -8.18 61.719 -14.562 1 31.2 3 PHE B O 1
ATOM 1328 N N . LEU B 1 4 ? -6.727 61.531 -12.945 1 32.41 4 LEU B N 1
ATOM 1329 C CA . LEU B 1 4 ? -5.848 60.438 -13.359 1 32.41 4 LEU B CA 1
ATOM 1330 C C . LEU B 1 4 ? -6.574 59.094 -13.289 1 32.41 4 LEU B C 1
ATOM 1332 O O . LEU B 1 4 ? -7.133 58.75 -12.242 1 32.41 4 LEU B O 1
ATOM 1336 N N . ALA B 1 5 ? -7.004 58.656 -14.391 1 34.5 5 ALA B N 1
ATOM 1337 C CA . ALA B 1 5 ? -7.605 57.375 -14.766 1 34.5 5 ALA B CA 1
ATOM 1338 C C . ALA B 1 5 ? -6.727 56.188 -14.328 1 34.5 5 ALA B C 1
ATOM 1340 O O . ALA B 1 5 ? -5.566 56.094 -14.734 1 34.5 5 ALA B O 1
ATOM 1341 N N . LEU B 1 6 ? -6.789 55.875 -12.961 1 31.69 6 LEU B N 1
ATOM 1342 C CA . LEU B 1 6 ? -6.113 54.719 -12.406 1 31.69 6 LEU B CA 1
ATOM 1343 C C . LEU B 1 6 ? -6.363 53.5 -13.273 1 31.69 6 LEU B C 1
ATOM 1345 O O . LEU B 1 6 ? -7.516 53.125 -13.539 1 31.69 6 LEU B O 1
ATOM 1349 N N . SER B 1 7 ? -5.441 53.125 -14.07 1 28.34 7 SER B N 1
ATOM 1350 C CA . SER B 1 7 ? -5.324 51.938 -14.914 1 28.34 7 SER B CA 1
ATOM 1351 C C . SER B 1 7 ? -5.539 50.656 -14.109 1 28.34 7 SER B C 1
ATOM 1353 O O . SER B 1 7 ? -4.906 50.469 -13.07 1 28.34 7 SER B O 1
ATOM 1355 N N . ALA B 1 8 ? -6.812 50.156 -14.102 1 31.47 8 ALA B N 1
ATOM 1356 C CA . ALA B 1 8 ? -7.211 48.844 -13.602 1 31.47 8 ALA B CA 1
ATOM 1357 C C . ALA B 1 8 ? -6.23 47.75 -14.047 1 31.47 8 ALA B C 1
ATOM 1359 O O . ALA B 1 8 ? -6 47.562 -15.242 1 31.47 8 ALA B O 1
ATOM 1360 N N . LEU B 1 9 ? -5.133 47.594 -13.219 1 29.45 9 LEU B N 1
ATOM 1361 C CA . LEU B 1 9 ? -4.254 46.406 -13.336 1 29.45 9 LEU B CA 1
ATOM 1362 C C . LEU B 1 9 ? -5.055 45.156 -13.586 1 29.45 9 LEU B C 1
ATOM 1364 O O . LEU B 1 9 ? -6.012 44.875 -12.859 1 29.45 9 LEU B O 1
ATOM 1368 N N . LEU B 1 10 ? -4.98 44.562 -14.766 1 30.61 10 LEU B N 1
ATOM 1369 C CA . LEU B 1 10 ? -5.344 43.312 -15.391 1 30.61 10 LEU B CA 1
ATOM 1370 C C . LEU B 1 10 ? -4.934 42.125 -14.508 1 30.61 10 LEU B C 1
ATOM 1372 O O . LEU B 1 10 ? -3.742 41.906 -14.297 1 30.61 10 LEU B O 1
ATOM 1376 N N . LEU B 1 11 ? -5.609 42 -13.328 1 30.33 11 LEU B N 1
ATOM 1377 C CA . LEU B 1 11 ? -5.469 40.781 -12.523 1 30.33 11 LEU B CA 1
ATOM 1378 C C . LEU B 1 11 ? -5.438 39.562 -13.406 1 30.33 11 LEU B C 1
ATOM 1380 O O . LEU B 1 11 ? -6.406 39.25 -14.117 1 30.33 11 LEU B O 1
ATOM 1384 N N . ALA B 1 12 ? -4.215 39.219 -13.883 1 29.61 12 ALA B N 1
ATOM 1385 C CA . ALA B 1 12 ? -3.938 37.969 -14.609 1 29.61 12 ALA B CA 1
ATOM 1386 C C . ALA B 1 12 ? -4.496 36.781 -13.859 1 29.61 12 ALA B C 1
ATOM 1388 O O . ALA B 1 12 ? -4.293 36.625 -12.656 1 29.61 12 ALA B O 1
ATOM 1389 N N . PRO B 1 13 ? -5.668 36.219 -14.258 1 27.92 13 PRO B N 1
ATOM 1390 C CA . PRO B 1 13 ? -6.207 35.031 -13.641 1 27.92 13 PRO B CA 1
ATOM 1391 C C . PRO B 1 13 ? -5.168 33.906 -13.523 1 27.92 13 PRO B C 1
ATOM 1393 O O . PRO B 1 13 ? -4.508 33.562 -14.508 1 27.92 13 PRO B O 1
ATOM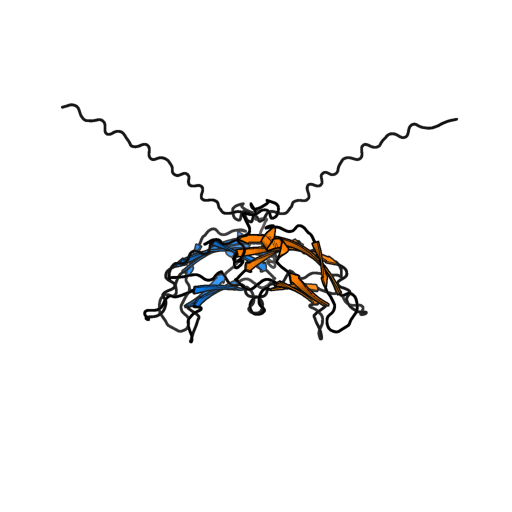 1396 N N . ILE B 1 14 ? -4.367 33.844 -12.508 1 26.67 14 ILE B N 1
ATOM 1397 C CA . ILE B 1 14 ? -3.471 32.75 -12.258 1 26.67 14 ILE B CA 1
ATOM 1398 C C . ILE B 1 14 ? -4.234 31.422 -12.391 1 26.67 14 ILE B C 1
ATOM 1400 O O . ILE B 1 14 ? -5.09 31.109 -11.555 1 26.67 14 ILE B O 1
ATOM 1404 N N . SER B 1 15 ? -4.793 31.031 -13.469 1 25.16 15 SER B N 1
ATOM 1405 C CA . SER B 1 15 ? -5.332 29.688 -13.688 1 25.16 15 SER B CA 1
ATOM 1406 C C . SER B 1 15 ? -4.344 28.609 -13.242 1 25.16 15 SER B C 1
ATOM 1408 O O . SER B 1 15 ? -3.424 28.266 -13.984 1 25.16 15 SER B O 1
ATOM 1410 N N . VAL B 1 16 ? -3.553 28.828 -12.227 1 24.55 16 VAL B N 1
ATOM 1411 C CA . VAL B 1 16 ? -2.676 27.703 -11.914 1 24.55 16 VAL B CA 1
ATOM 1412 C C . VAL B 1 16 ? -3.506 26.438 -11.734 1 24.55 16 VAL B C 1
ATOM 1414 O O . VAL B 1 16 ? -4.25 26.297 -10.766 1 24.55 16 VAL B O 1
ATOM 1417 N N . LEU B 1 17 ? -4.219 25.922 -12.664 1 26.11 17 LEU B N 1
ATOM 1418 C CA . LEU B 1 17 ? -4.66 24.547 -12.766 1 26.11 17 LEU B CA 1
ATOM 1419 C C . LEU B 1 17 ? -3.592 23.594 -12.242 1 26.11 17 LEU B C 1
ATOM 1421 O O . LEU B 1 17 ? -2.555 23.406 -12.883 1 26.11 17 LEU B O 1
ATOM 1425 N N . ALA B 1 18 ? -3.047 23.828 -11.047 1 25.47 18 ALA B N 1
ATOM 1426 C CA . ALA B 1 18 ? -2.113 22.953 -10.344 1 25.47 18 ALA B CA 1
ATOM 1427 C C . ALA B 1 18 ? -2.398 21.484 -10.656 1 25.47 18 ALA B C 1
ATOM 1429 O O . ALA B 1 18 ? -3.549 21.047 -10.594 1 25.47 18 ALA B O 1
ATOM 1430 N N . SER B 1 19 ? -1.46 20.797 -11.336 1 25.62 19 SER B N 1
ATOM 1431 C CA . SER B 1 19 ? -1.241 19.469 -11.883 1 25.62 19 SER B CA 1
ATOM 1432 C C . SER B 1 19 ? -1.628 18.391 -10.875 1 25.62 19 SER B C 1
ATOM 1434 O O . SER B 1 19 ? -1.062 18.328 -9.781 1 25.62 19 SER B O 1
ATOM 1436 N N . ALA B 1 20 ? -2.832 18.219 -10.438 1 27.34 20 ALA B N 1
ATOM 1437 C CA . ALA B 1 20 ? -3.352 16.938 -9.977 1 27.34 20 ALA B CA 1
ATOM 1438 C C . ALA B 1 20 ? -2.482 15.789 -10.469 1 27.34 20 ALA B C 1
ATOM 1440 O O . ALA B 1 20 ? -2.514 15.438 -11.648 1 27.34 20 ALA B O 1
ATOM 1441 N N . GLU B 1 21 ? -1.18 15.852 -10.289 1 31.7 21 GLU B N 1
ATOM 1442 C CA . GLU B 1 21 ? -0.184 14.867 -10.695 1 31.7 21 GLU B CA 1
ATOM 1443 C C . GLU B 1 21 ? -0.768 13.461 -10.68 1 31.7 21 GLU B C 1
ATOM 1445 O O . GLU B 1 21 ? -1.499 13.094 -9.758 1 31.7 21 GLU B O 1
ATOM 1450 N N . HIS B 1 22 ? -0.827 12.789 -11.844 1 30.31 22 HIS B N 1
ATOM 1451 C CA . HIS B 1 22 ? -1.255 11.664 -12.672 1 30.31 22 HIS B CA 1
ATOM 1452 C C . HIS B 1 22 ? -1.017 10.336 -11.961 1 30.31 22 HIS B C 1
ATOM 1454 O O . HIS B 1 22 ? 0.032 10.133 -11.344 1 30.31 22 HIS B O 1
ATOM 1460 N N . CYS B 1 23 ? -1.882 9.836 -11.266 1 33.78 23 CYS B N 1
ATOM 1461 C CA . CYS B 1 23 ? -1.747 8.391 -11.383 1 33.78 23 CYS B CA 1
ATOM 1462 C C . CYS B 1 23 ? -1.141 8.008 -12.727 1 33.78 23 CYS B C 1
ATOM 1464 O O . CYS B 1 23 ? -1.775 8.172 -13.773 1 33.78 23 CYS B O 1
ATOM 1466 N N . VAL B 1 24 ? 0.179 8.414 -12.961 1 32.66 24 VAL B N 1
ATOM 1467 C CA . VAL B 1 24 ? 0.928 8.172 -14.188 1 32.66 24 VAL B CA 1
ATOM 1468 C C . VAL B 1 24 ? 0.419 6.898 -14.867 1 32.66 24 VAL B C 1
ATOM 1470 O O . VAL B 1 24 ? 0.16 5.895 -14.195 1 32.66 24 VAL B O 1
ATOM 1473 N N . ASP B 1 25 ? -0.367 7.121 -15.805 1 32.72 25 ASP B N 1
ATOM 1474 C CA . ASP B 1 25 ? -0.446 6.031 -16.766 1 32.72 25 ASP B CA 1
ATOM 1475 C C . ASP B 1 25 ? 0.903 5.332 -16.922 1 32.72 25 ASP B C 1
ATOM 1477 O O . ASP B 1 25 ? 1.903 5.969 -17.25 1 32.72 25 ASP B O 1
ATOM 1481 N N . LEU B 1 26 ? 1.08 4.352 -16.094 1 42.66 26 LEU B N 1
ATOM 1482 C CA . LEU B 1 26 ? 2.291 3.543 -16.172 1 42.66 26 LEU B CA 1
ATOM 1483 C C . LEU B 1 26 ? 2.836 3.523 -17.594 1 42.66 26 LEU B C 1
ATOM 1485 O O . LEU B 1 26 ? 3.963 3.076 -17.828 1 42.66 26 LEU B O 1
ATOM 1489 N N . ASP B 1 27 ? 2.012 3.895 -18.5 1 35.91 27 ASP B N 1
ATOM 1490 C CA . ASP B 1 27 ? 2.543 3.811 -19.859 1 35.91 27 ASP B CA 1
ATOM 1491 C C . ASP B 1 27 ? 3.369 5.047 -20.203 1 35.91 27 ASP B C 1
ATOM 1493 O O . ASP B 1 27 ? 3.914 5.148 -21.297 1 35.91 27 ASP B O 1
ATOM 1497 N N . SER B 1 28 ? 3.148 6.082 -19.562 1 34.59 28 SER B N 1
ATOM 1498 C CA . SER B 1 28 ? 3.91 7.219 -20.062 1 34.59 28 SER B CA 1
ATOM 1499 C C . SER B 1 28 ? 5.355 7.176 -19.594 1 34.59 28 SER B C 1
ATOM 1501 O O . SER B 1 28 ? 5.617 6.871 -18.422 1 34.59 28 SER B O 1
ATOM 1503 N N . LYS B 1 29 ? 6.176 7.148 -20.547 1 39 29 LYS B N 1
ATOM 1504 C CA . LYS B 1 29 ? 7.625 7.125 -20.375 1 39 29 LYS B CA 1
ATOM 1505 C C . LYS B 1 29 ? 8.102 8.297 -19.531 1 39 29 LYS B C 1
ATOM 1507 O O . LYS B 1 29 ? 7.887 9.461 -19.891 1 39 29 LYS B O 1
ATOM 1512 N N . ALA B 1 30 ? 8.133 8.172 -18.234 1 41.78 30 ALA B N 1
ATOM 1513 C CA . ALA B 1 30 ? 8.781 9.227 -17.453 1 41.78 30 ALA B CA 1
ATOM 1514 C C . ALA B 1 30 ? 10.172 9.547 -18.016 1 41.78 30 ALA B C 1
ATOM 1516 O O . ALA B 1 30 ? 10.852 8.656 -18.531 1 41.78 30 ALA B O 1
ATOM 1517 N N . PRO B 1 31 ? 10.57 10.766 -18.203 1 35.94 31 PRO B N 1
ATOM 1518 C CA . PRO B 1 31 ? 11.906 11.102 -18.703 1 35.94 31 PRO B CA 1
ATOM 1519 C C . PRO B 1 31 ? 13.023 10.57 -17.812 1 35.94 31 PRO B C 1
ATOM 1521 O O . PRO B 1 31 ? 12.953 10.688 -16.594 1 35.94 31 PRO B O 1
ATOM 1524 N N . SER B 1 32 ? 13.625 9.5 -18.172 1 38 32 SER B N 1
ATOM 1525 C CA . SER B 1 32 ? 14.82 8.969 -17.516 1 38 32 SER B CA 1
ATOM 1526 C C . SER B 1 32 ? 15.922 10.023 -17.438 1 38 32 SER B C 1
ATOM 1528 O O . SER B 1 32 ? 16.391 10.523 -18.469 1 38 32 SER B O 1
ATOM 1530 N N . GLY B 1 33 ? 15.773 11 -16.594 1 39.75 33 GLY B N 1
ATOM 1531 C CA . GLY B 1 33 ? 16.938 11.859 -16.547 1 39.75 33 GLY B CA 1
ATOM 1532 C C . GLY B 1 33 ? 18.234 11.102 -16.281 1 39.75 33 GLY B C 1
ATOM 1533 O O . GLY B 1 33 ? 18.203 9.898 -16.016 1 39.75 33 GLY B O 1
ATOM 1534 N N . PRO B 1 34 ? 19.422 11.664 -16.5 1 41.19 34 PRO B N 1
ATOM 1535 C CA . PRO B 1 34 ? 20.734 11.023 -16.391 1 41.19 34 PRO B CA 1
ATOM 1536 C C . PRO B 1 34 ? 20.938 10.352 -15.031 1 41.19 34 PRO B C 1
ATOM 1538 O O . PRO B 1 34 ? 20.594 10.922 -13.992 1 41.19 34 PRO B O 1
ATOM 1541 N N . LYS B 1 35 ? 21.203 9.094 -15.023 1 42.88 35 LYS B N 1
ATOM 1542 C CA . LYS B 1 35 ? 21.578 8.297 -13.852 1 42.88 35 LYS B CA 1
ATOM 1543 C C . LYS B 1 35 ? 22.688 8.984 -13.062 1 42.88 35 LYS B C 1
ATOM 1545 O O . LYS B 1 35 ? 23.766 9.258 -13.602 1 42.88 35 LYS B O 1
ATOM 1550 N N . ILE B 1 36 ? 22.469 9.836 -12.242 1 37.19 36 ILE B N 1
ATOM 1551 C CA . ILE B 1 36 ? 23.625 10.219 -11.43 1 37.19 36 ILE B CA 1
ATOM 1552 C C . ILE B 1 36 ? 24.141 9 -10.664 1 37.19 36 ILE B C 1
ATOM 1554 O O . ILE B 1 36 ? 23.359 8.211 -10.141 1 37.19 36 ILE B O 1
ATOM 1558 N N . ALA B 1 37 ? 25.344 8.469 -10.742 1 42 37 ALA B N 1
ATOM 1559 C CA . ALA B 1 37 ? 26.094 7.34 -10.211 1 42 37 ALA B CA 1
ATOM 1560 C C . ALA B 1 37 ? 25.656 7 -8.797 1 42 37 ALA B C 1
ATOM 1562 O O . ALA B 1 37 ? 25.547 5.824 -8.438 1 42 37 ALA B O 1
ATOM 1563 N N . GLY B 1 38 ? 25.875 7.836 -7.762 1 45.34 38 GLY B N 1
ATOM 1564 C CA . GLY B 1 38 ? 25.719 7.621 -6.332 1 45.34 38 GLY B CA 1
ATOM 1565 C C . GLY B 1 38 ? 24.266 7.59 -5.879 1 45.34 38 GLY B C 1
ATOM 1566 O O . GLY B 1 38 ? 23.984 7.812 -4.703 1 45.34 38 GLY B O 1
ATOM 1567 N N . SER B 1 39 ? 23.25 7.801 -6.668 1 50.84 39 SER B N 1
ATOM 1568 C CA . SER B 1 39 ? 21.906 8.344 -6.508 1 50.84 39 SER B CA 1
ATOM 1569 C C . SER B 1 39 ? 21 7.383 -5.742 1 50.84 39 SER B C 1
ATOM 1571 O O . SER B 1 39 ? 20.766 6.254 -6.184 1 50.84 39 SER B O 1
ATOM 1573 N N . SER B 1 40 ? 21.062 7.441 -4.363 1 69.12 40 SER B N 1
ATOM 1574 C CA . SER B 1 40 ? 20.172 6.758 -3.438 1 6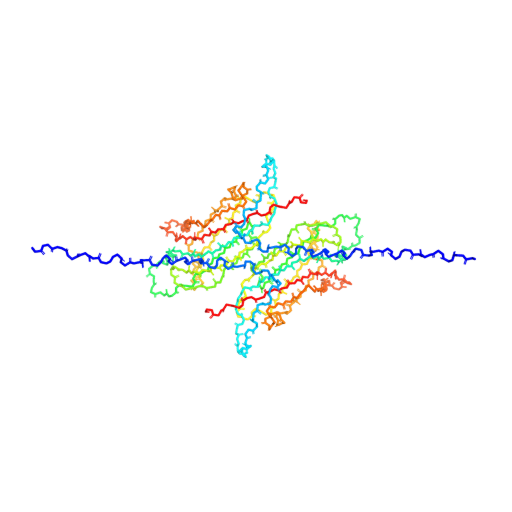9.12 40 SER B CA 1
ATOM 1575 C C . SER B 1 40 ? 18.734 6.785 -3.939 1 69.12 40 SER B C 1
ATOM 1577 O O . SER B 1 40 ? 18.141 7.859 -4.105 1 69.12 40 SER B O 1
ATOM 1579 N N . ASN B 1 41 ? 18.328 5.746 -4.629 1 85.62 41 ASN B N 1
ATOM 1580 C CA . ASN B 1 41 ? 17 5.66 -5.203 1 85.62 41 ASN B CA 1
ATOM 1581 C C . ASN B 1 41 ? 15.922 5.879 -4.148 1 85.62 41 ASN B C 1
ATOM 1583 O O . ASN B 1 41 ? 15.828 5.117 -3.182 1 85.62 41 ASN B O 1
ATOM 1587 N N . LYS B 1 42 ? 15.406 7.059 -4.125 1 93.31 42 LYS B N 1
ATOM 1588 C CA . LYS B 1 42 ? 14.227 7.355 -3.316 1 93.31 42 LYS B CA 1
ATOM 1589 C C . LYS B 1 42 ? 13.07 7.848 -4.188 1 93.31 42 LYS B C 1
ATOM 1591 O O . LYS B 1 42 ? 13.281 8.641 -5.105 1 93.31 42 LYS B O 1
ATOM 1596 N N . GLY B 1 43 ? 11.906 7.312 -3.947 1 95.5 43 GLY B N 1
ATOM 1597 C CA . GLY B 1 43 ? 10.766 7.723 -4.75 1 95.5 43 GLY B CA 1
ATOM 1598 C C . GLY B 1 43 ? 9.602 6.758 -4.672 1 95.5 43 GLY B C 1
ATOM 1599 O O . GLY B 1 43 ? 9.57 5.883 -3.807 1 95.5 43 GLY B O 1
ATOM 1600 N N . SER B 1 44 ? 8.625 7.031 -5.465 1 94.81 44 SER B N 1
ATOM 1601 C CA . SER B 1 44 ? 7.402 6.227 -5.488 1 94.81 44 SER B CA 1
ATOM 1602 C C . SER B 1 44 ? 7.512 5.086 -6.496 1 94.81 44 SER B C 1
ATOM 1604 O O . SER B 1 44 ? 7.887 5.305 -7.648 1 94.81 44 SER B O 1
ATOM 1606 N N . LEU B 1 45 ? 7.238 3.916 -6.023 1 96.38 45 LEU B N 1
ATOM 1607 C CA . LEU B 1 45 ? 7.188 2.715 -6.852 1 96.38 45 LEU B CA 1
ATOM 1608 C C . LEU B 1 45 ? 5.75 2.242 -7.035 1 96.38 45 LEU B C 1
ATOM 1610 O O . LEU B 1 45 ? 5.039 2.016 -6.055 1 96.38 45 LEU B O 1
ATOM 1614 N N . TYR B 1 46 ? 5.348 2.143 -8.25 1 95.31 46 TYR B N 1
ATOM 1615 C CA . TYR B 1 46 ? 4.039 1.608 -8.609 1 95.31 46 TYR B CA 1
ATOM 1616 C C . TYR B 1 46 ? 4.172 0.23 -9.242 1 95.31 46 TYR B C 1
ATOM 1618 O O . TYR B 1 46 ? 4.965 0.038 -10.172 1 95.31 46 TYR B O 1
ATOM 1626 N N . ILE B 1 47 ? 3.438 -0.705 -8.719 1 97.5 47 ILE B N 1
ATOM 1627 C CA . ILE B 1 47 ? 3.455 -2.074 -9.227 1 97.5 47 ILE B CA 1
ATOM 1628 C C . ILE B 1 47 ? 2.045 -2.492 -9.633 1 97.5 47 ILE B C 1
ATOM 1630 O O . ILE B 1 47 ? 1.128 -2.492 -8.812 1 97.5 47 ILE B O 1
ATOM 1634 N N . LYS B 1 48 ? 1.879 -2.83 -10.852 1 96.5 48 LYS B N 1
ATOM 1635 C CA . LYS B 1 48 ? 0.628 -3.443 -11.289 1 96.5 48 LYS B CA 1
ATOM 1636 C C . LYS B 1 48 ? 0.748 -4.965 -11.336 1 96.5 48 LYS B C 1
ATOM 1638 O O . LYS B 1 48 ? 1.539 -5.508 -12.102 1 96.5 48 LYS B O 1
ATOM 1643 N N . LEU B 1 49 ? 0.011 -5.613 -10.508 1 97.62 49 LEU B N 1
ATOM 1644 C CA . LEU B 1 49 ? -0.127 -7.066 -10.523 1 97.62 49 LEU B CA 1
ATOM 1645 C C . LEU B 1 49 ? -1.224 -7.496 -11.492 1 97.62 49 LEU B C 1
ATOM 1647 O O . LEU B 1 49 ? -2.408 -7.262 -11.242 1 97.62 49 LEU B O 1
ATOM 1651 N N . ASN B 1 50 ? -0.802 -8.102 -12.539 1 97.06 50 ASN B N 1
ATOM 1652 C CA . ASN B 1 50 ? -1.765 -8.461 -13.578 1 97.06 50 ASN B CA 1
ATOM 1653 C C . ASN B 1 50 ? -2.408 -9.82 -13.297 1 97.06 50 ASN B C 1
ATOM 1655 O O . ASN B 1 50 ? -3.633 -9.922 -13.219 1 97.06 50 ASN B O 1
ATOM 1659 N N . SER B 1 51 ? -1.564 -10.805 -13.156 1 97.06 51 SER B N 1
ATOM 1660 C CA . SER B 1 51 ? -2.068 -12.172 -13.008 1 97.06 51 SER B CA 1
ATOM 1661 C C . SER B 1 51 ? -1.014 -13.086 -12.398 1 97.06 51 SER B C 1
ATOM 1663 O O . SER B 1 51 ? 0.137 -12.68 -12.219 1 97.06 51 SER B O 1
ATOM 1665 N N . ALA B 1 52 ? -1.472 -14.227 -12.008 1 93.94 52 ALA B N 1
ATOM 1666 C CA . ALA B 1 52 ? -0.603 -15.344 -11.648 1 93.94 52 ALA B CA 1
ATOM 1667 C C . ALA B 1 52 ? -0.992 -16.609 -12.406 1 93.94 52 ALA B C 1
ATOM 1669 O O . ALA B 1 52 ? -2.129 -16.734 -12.867 1 93.94 52 ALA B O 1
ATOM 1670 N N . SER B 1 53 ? 0.03 -17.453 -12.516 1 91.56 53 SER B N 1
ATOM 1671 C CA . SER B 1 53 ? -0.211 -18.688 -13.25 1 91.56 53 SER B CA 1
ATOM 1672 C C . SER B 1 53 ? 0.396 -19.891 -12.539 1 91.56 53 SER B C 1
ATOM 1674 O O . SER B 1 53 ? 1.479 -19.781 -11.953 1 91.56 53 SER B O 1
ATOM 1676 N N . ASN B 1 54 ? -0.326 -20.938 -12.594 1 86.94 54 ASN B N 1
ATOM 1677 C CA . ASN B 1 54 ? 0.134 -22.234 -12.117 1 86.94 54 ASN B CA 1
ATOM 1678 C C . ASN B 1 54 ? 0.515 -22.188 -10.641 1 86.94 54 ASN B C 1
ATOM 1680 O O . ASN B 1 54 ? 1.596 -22.641 -10.25 1 86.94 54 ASN B O 1
ATOM 1684 N N . LEU B 1 55 ? -0.277 -21.391 -9.898 1 80.44 55 LEU B N 1
ATOM 1685 C CA . LEU B 1 55 ? 0.005 -21.375 -8.461 1 80.44 55 LEU B CA 1
ATOM 1686 C C . LEU B 1 55 ? -0.301 -22.734 -7.832 1 80.44 55 LEU B C 1
ATOM 1688 O O . LEU B 1 55 ? -1.421 -22.969 -7.371 1 80.44 55 LEU B O 1
ATOM 1692 N N . ARG B 1 56 ? 0.336 -23.859 -8.422 1 61.03 56 ARG B N 1
ATOM 1693 C CA . ARG B 1 56 ? 0.057 -25.281 -8.305 1 61.03 56 ARG B CA 1
ATOM 1694 C C . ARG B 1 56 ? -0.238 -25.672 -6.855 1 61.03 56 ARG B C 1
ATOM 1696 O O . ARG B 1 56 ? 0.531 -25.344 -5.949 1 61.03 56 ARG B O 1
ATOM 1703 N N . ASP B 1 57 ? -1.37 -25.391 -6.418 1 51.34 57 ASP B N 1
ATOM 1704 C CA . ASP B 1 57 ? -1.655 -26.219 -5.246 1 51.34 57 ASP B CA 1
ATOM 1705 C C . ASP B 1 57 ? -1.149 -27.641 -5.445 1 51.34 57 ASP B C 1
ATOM 1707 O O . ASP B 1 57 ? -1.132 -28.156 -6.57 1 51.34 57 ASP B O 1
ATOM 1711 N N . LYS B 1 58 ? -0.346 -28.109 -4.496 1 44.5 58 LYS B N 1
ATOM 1712 C CA . LYS B 1 58 ? -0.249 -29.547 -4.242 1 44.5 58 LYS B CA 1
ATOM 1713 C C . LYS B 1 58 ? -1.438 -30.297 -4.84 1 44.5 58 LYS B C 1
ATOM 1715 O O . LYS B 1 58 ? -2.471 -29.688 -5.141 1 44.5 58 LYS B O 1
ATOM 1720 N N . ASP B 1 59 ? -1.486 -31.578 -4.605 1 40.06 59 ASP B N 1
ATOM 1721 C CA . ASP B 1 59 ? -2.332 -32.75 -4.773 1 40.06 59 ASP B CA 1
ATOM 1722 C C . ASP B 1 59 ? -3.811 -32.406 -4.656 1 40.06 59 ASP B C 1
ATOM 1724 O O . ASP B 1 59 ? -4.68 -33.188 -5.051 1 40.06 59 ASP B O 1
ATOM 1728 N N . LEU B 1 60 ? -4.32 -31.75 -3.4 1 42.22 60 LEU B N 1
ATOM 1729 C CA . LEU B 1 60 ? -5.57 -32.156 -2.777 1 42.22 60 LEU B CA 1
ATOM 1730 C C . LEU B 1 60 ? -6.762 -31.484 -3.436 1 42.22 60 LEU B C 1
ATOM 1732 O O . LEU B 1 60 ? -6.633 -30.375 -3.963 1 42.22 60 LEU B O 1
ATOM 1736 N N . PHE B 1 61 ? -7.75 -31.969 -3.707 1 46.88 61 PHE B N 1
ATOM 1737 C CA . PHE B 1 61 ? -9.141 -31.906 -4.156 1 46.88 61 PHE B CA 1
ATOM 1738 C C . PHE B 1 61 ? -9.742 -30.531 -3.877 1 46.88 61 PHE B C 1
ATOM 1740 O O . PHE B 1 61 ? -10.789 -30.188 -4.418 1 46.88 61 PHE B O 1
ATOM 1747 N N . GLY B 1 62 ? -9.094 -29.453 -2.939 1 53.19 62 GLY B N 1
ATOM 1748 C CA . GLY B 1 62 ? -9.977 -28.359 -2.527 1 53.19 62 GLY B CA 1
ATOM 1749 C C . GLY B 1 62 ? -9.633 -27.047 -3.182 1 53.19 62 GLY B C 1
ATOM 1750 O O . GLY B 1 62 ? -8.578 -26.906 -3.807 1 53.19 62 GLY B O 1
ATOM 1751 N N . LYS B 1 63 ? -10.57 -26.094 -3.428 1 62.44 63 LYS B N 1
ATOM 1752 C CA . LYS B 1 63 ? -10.586 -24.734 -3.957 1 62.44 63 LYS B CA 1
ATOM 1753 C C . LYS B 1 63 ? -9.492 -23.875 -3.318 1 62.44 63 LYS B C 1
ATOM 1755 O O . LYS B 1 63 ? -9.352 -23.859 -2.096 1 62.44 63 LYS B O 1
ATOM 1760 N N . SER B 1 64 ? -8.375 -23.469 -4.078 1 74.5 64 SER B N 1
ATOM 1761 C CA . SER B 1 64 ? -7.363 -22.547 -3.57 1 74.5 64 SER B CA 1
ATOM 1762 C C . SER B 1 64 ? -7.812 -21.094 -3.719 1 74.5 64 SER B C 1
ATOM 1764 O O . SER B 1 64 ? -8.461 -20.734 -4.703 1 74.5 64 SER B O 1
ATOM 1766 N N . ASP B 1 65 ? -7.734 -20.344 -2.709 1 84.56 65 ASP B N 1
ATOM 1767 C CA . ASP B 1 65 ? -7.988 -18.906 -2.719 1 84.56 65 ASP B CA 1
ATOM 1768 C C . ASP B 1 65 ? -6.703 -18.125 -2.486 1 84.56 65 ASP B C 1
ATOM 1770 O O . ASP B 1 65 ? -6.539 -17.484 -1.447 1 84.56 65 ASP B O 1
ATOM 1774 N N . PRO B 1 66 ? -5.855 -18.188 -3.617 1 88.94 66 PRO B N 1
ATOM 1775 C CA . PRO B 1 66 ? -4.551 -17.562 -3.422 1 88.94 66 PRO B CA 1
ATOM 1776 C C . PRO B 1 66 ? -4.625 -16.031 -3.443 1 88.94 66 PRO B C 1
ATOM 1778 O O . PRO B 1 66 ? -5.488 -15.461 -4.113 1 88.94 66 PRO B O 1
ATOM 1781 N N . TYR B 1 67 ? -3.775 -15.406 -2.695 1 92.56 67 TYR B N 1
ATOM 1782 C CA . TYR B 1 67 ? -3.508 -13.977 -2.791 1 92.56 67 TYR B CA 1
ATOM 1783 C C . TYR B 1 67 ? -2.008 -13.703 -2.766 1 92.56 67 TYR B C 1
ATOM 1785 O O . TYR B 1 67 ? -1.212 -14.586 -2.449 1 92.56 67 TYR B O 1
ATOM 1793 N N . VAL B 1 68 ? -1.681 -12.539 -3.184 1 94.69 68 VAL B N 1
ATOM 1794 C CA . VAL B 1 68 ? -0.273 -12.172 -3.303 1 94.69 68 VAL B CA 1
ATOM 1795 C C . VAL B 1 68 ? 0.066 -11.086 -2.285 1 94.69 68 VAL B C 1
ATOM 1797 O O . VAL B 1 68 ? -0.7 -10.141 -2.102 1 94.69 68 VAL B O 1
ATOM 1800 N N . GLU B 1 69 ? 1.182 -11.25 -1.615 1 96.06 69 GLU B N 1
ATOM 1801 C CA . GLU B 1 69 ? 1.754 -10.234 -0.735 1 96.06 69 GLU B CA 1
ATOM 1802 C C . GLU B 1 69 ? 2.994 -9.602 -1.357 1 96.06 69 GLU B C 1
ATOM 1804 O O . GLU B 1 69 ? 3.766 -10.273 -2.041 1 96.06 69 GLU B O 1
ATOM 1809 N N . MET B 1 70 ? 3.184 -8.289 -1.081 1 97.62 70 MET B N 1
ATOM 1810 C CA . MET B 1 70 ? 4.363 -7.566 -1.552 1 97.62 70 MET B CA 1
ATOM 1811 C C . MET B 1 70 ? 4.887 -6.621 -0.478 1 97.62 70 MET B C 1
ATOM 1813 O O . MET B 1 70 ? 4.105 -6 0.243 1 97.62 70 MET B O 1
ATOM 1817 N N . TRP B 1 71 ? 6.25 -6.508 -0.429 1 97.94 71 TRP B N 1
ATOM 1818 C CA . TRP B 1 71 ? 6.801 -5.531 0.505 1 97.94 71 TRP B CA 1
ATOM 1819 C C . TRP B 1 71 ? 8.242 -5.18 0.142 1 97.94 71 TRP B C 1
ATOM 1821 O O . TRP B 1 71 ? 8.914 -5.941 -0.556 1 97.94 71 TRP B O 1
ATOM 1831 N N . LEU B 1 72 ? 8.688 -4.004 0.533 1 97.62 72 LEU B N 1
ATOM 1832 C CA . LEU B 1 72 ? 10.086 -3.584 0.463 1 97.62 72 LEU B CA 1
ATOM 1833 C C . LEU B 1 72 ? 10.797 -3.84 1.787 1 97.62 72 LEU B C 1
ATOM 1835 O O . LEU B 1 72 ? 12.016 -4.031 1.815 1 97.62 72 LEU B O 1
ATOM 1839 N N . GLU B 1 73 ? 10.016 -3.723 2.834 1 95 73 GLU B N 1
ATOM 1840 C CA . GLU B 1 73 ? 10.438 -4.039 4.195 1 95 73 GLU B CA 1
ATOM 1841 C C . GLU B 1 73 ? 9.359 -4.832 4.938 1 95 73 GLU B C 1
ATOM 1843 O O . GLU B 1 73 ? 8.164 -4.578 4.766 1 95 73 GLU B O 1
ATOM 1848 N N . SER B 1 74 ? 9.719 -5.73 5.703 1 93.38 74 SER B N 1
ATOM 1849 C CA . SER B 1 74 ? 8.82 -6.727 6.277 1 93.38 74 SER B CA 1
ATOM 1850 C C . SER B 1 74 ? 7.762 -6.074 7.16 1 93.38 74 SER B C 1
ATOM 1852 O O . SER B 1 74 ? 6.664 -6.609 7.32 1 93.38 74 SER B O 1
ATOM 1854 N N . LYS B 1 75 ? 8.078 -4.914 7.758 1 92.94 75 LYS B N 1
ATOM 1855 C CA . LYS B 1 75 ? 7.145 -4.242 8.664 1 92.94 75 LYS B CA 1
ATOM 1856 C C . LYS B 1 75 ? 5.953 -3.672 7.898 1 92.94 75 LYS B C 1
ATOM 1858 O O . LYS B 1 75 ? 4.867 -3.516 8.461 1 92.94 75 LYS B O 1
ATOM 1863 N N . TYR B 1 76 ? 6.156 -3.305 6.691 1 95 76 TYR B N 1
ATOM 1864 C CA . TYR B 1 76 ? 5.129 -2.684 5.863 1 95 76 TYR B CA 1
ATOM 1865 C C . TYR B 1 76 ? 4.82 -3.541 4.645 1 95 76 TYR B C 1
ATOM 1867 O O . TYR B 1 76 ? 5.535 -3.486 3.641 1 95 76 TYR B O 1
ATOM 1875 N N . LYS B 1 77 ? 3.705 -4.246 4.715 1 96.5 77 LYS B N 1
ATOM 1876 C CA . LYS B 1 77 ? 3.314 -5.207 3.688 1 96.5 77 LYS B CA 1
ATOM 1877 C C . LYS B 1 77 ? 1.944 -4.863 3.109 1 96.5 77 LYS B C 1
ATOM 1879 O O . LYS B 1 77 ? 1.107 -4.27 3.791 1 96.5 77 LYS B O 1
ATOM 1884 N N . SER B 1 78 ? 1.798 -5.184 1.838 1 96 78 SER B N 1
ATOM 1885 C CA . SER B 1 78 ? 0.508 -5.086 1.162 1 96 78 SER B CA 1
ATOM 1886 C C . SER B 1 78 ? 0.058 -6.445 0.632 1 96 78 SER B C 1
ATOM 1888 O O . SER B 1 78 ? 0.882 -7.336 0.414 1 96 78 SER B O 1
ATOM 1890 N N . ARG B 1 79 ? -1.199 -6.594 0.445 1 95.31 79 ARG B N 1
ATOM 1891 C CA . ARG B 1 79 ? -1.703 -7.844 -0.113 1 95.31 79 ARG B CA 1
ATOM 1892 C C . ARG B 1 79 ? -2.773 -7.578 -1.167 1 95.31 79 ARG B C 1
ATOM 1894 O O . ARG B 1 79 ? -3.467 -6.562 -1.115 1 95.31 79 ARG B O 1
ATOM 1901 N N . SER B 1 80 ? -2.875 -8.469 -2.076 1 96 80 SER B N 1
ATOM 1902 C CA . SER B 1 80 ? -3.85 -8.406 -3.16 1 96 80 SER B CA 1
ATOM 1903 C C . SER B 1 80 ? -5.23 -8.852 -2.688 1 96 80 SER B C 1
ATOM 1905 O O . SER B 1 80 ? -5.391 -9.281 -1.543 1 96 80 SER B O 1
ATOM 1907 N N . LYS B 1 81 ? -6.18 -8.68 -3.582 1 93.94 81 LYS B N 1
ATOM 1908 C CA . LYS B 1 81 ? -7.5 -9.266 -3.365 1 93.94 81 LYS B CA 1
ATOM 1909 C C . LYS B 1 81 ? -7.43 -10.781 -3.291 1 93.94 81 LYS B C 1
ATOM 1911 O O . LYS B 1 81 ? -6.48 -11.391 -3.795 1 93.94 81 LYS B O 1
ATOM 1916 N N . ASP B 1 82 ? -8.414 -11.312 -2.689 1 88.06 82 ASP B N 1
ATOM 1917 C CA . ASP B 1 82 ? -8.547 -12.766 -2.689 1 88.06 82 ASP B CA 1
ATOM 1918 C C . ASP B 1 82 ? -9.047 -13.266 -4.043 1 88.06 82 ASP B C 1
ATOM 1920 O O . ASP B 1 82 ? -9.891 -12.633 -4.68 1 88.06 82 ASP B O 1
ATOM 1924 N N . THR B 1 83 ? -8.445 -14.359 -4.414 1 90.06 83 THR B N 1
ATOM 1925 C CA . THR B 1 83 ? -8.812 -14.906 -5.715 1 90.06 83 THR B CA 1
ATOM 1926 C C . THR B 1 83 ? -9.141 -16.391 -5.605 1 90.06 83 THR B C 1
ATOM 1928 O O . THR B 1 83 ? -9.133 -16.953 -4.508 1 90.06 83 THR B O 1
ATOM 1931 N N . LYS B 1 84 ? -9.492 -16.906 -6.766 1 84.5 84 LYS B N 1
ATOM 1932 C CA . LYS B 1 84 ? -9.781 -18.328 -6.836 1 84.5 84 LYS B CA 1
ATOM 1933 C C . LYS B 1 84 ? -9.008 -18.984 -7.973 1 84.5 84 LYS B C 1
ATOM 1935 O O . LYS B 1 84 ? -8.727 -18.359 -8.992 1 84.5 84 LYS B O 1
ATOM 1940 N N . GLY B 1 85 ? -8.625 -20.25 -7.719 1 83.94 85 GLY B N 1
ATOM 1941 C CA . GLY B 1 85 ? -8.039 -21.062 -8.766 1 83.94 85 GLY B CA 1
ATOM 1942 C C . GLY B 1 85 ? -6.527 -20.922 -8.859 1 83.94 85 GLY B C 1
ATOM 1943 O O . GLY B 1 85 ? -5.91 -20.266 -8.023 1 83.94 85 GLY B O 1
ATOM 1944 N N . LEU B 1 86 ? -5.992 -21.531 -9.945 1 84.5 86 LEU B N 1
ATOM 1945 C CA . LEU B 1 86 ? -4.547 -21.641 -10.102 1 84.5 86 LEU B CA 1
ATOM 1946 C C . LEU B 1 86 ? -4.004 -20.531 -10.984 1 84.5 86 LEU B C 1
ATOM 1948 O O . LEU B 1 86 ? -2.797 -20.281 -11.016 1 84.5 86 LEU B O 1
ATOM 1952 N N . ASN B 1 87 ? -4.883 -19.859 -11.727 1 90.31 87 ASN B N 1
ATOM 1953 C CA . ASN B 1 87 ? -4.477 -18.812 -12.656 1 90.31 87 ASN B CA 1
ATOM 1954 C C . ASN B 1 87 ? -5.285 -17.547 -12.453 1 90.31 87 ASN B C 1
ATOM 1956 O O . ASN B 1 87 ? -5.949 -17.062 -13.375 1 90.31 87 ASN B O 1
ATOM 1960 N N . PRO B 1 88 ? -5.18 -16.922 -11.398 1 93.12 88 PRO B N 1
ATOM 1961 C CA . PRO B 1 88 ? -6.008 -15.758 -11.109 1 93.12 88 PRO B CA 1
ATOM 1962 C C . PRO B 1 88 ? -5.551 -14.508 -11.867 1 93.12 88 PRO B C 1
ATOM 1964 O O . PRO B 1 88 ? -4.359 -14.367 -12.164 1 93.12 88 PRO B O 1
ATOM 1967 N N . VAL B 1 89 ? -6.5 -13.602 -12.094 1 94.25 89 VAL B N 1
ATOM 1968 C CA . VAL B 1 89 ? -6.273 -12.266 -12.625 1 94.25 89 VAL B CA 1
ATOM 1969 C C . VAL B 1 89 ? -6.559 -11.227 -11.547 1 94.25 89 VAL B C 1
ATOM 1971 O O . VAL B 1 89 ? -7.641 -11.211 -10.953 1 94.25 89 VAL B O 1
ATOM 1974 N N . PHE B 1 90 ? -5.613 -10.438 -11.289 1 94.81 90 PHE B N 1
ATOM 1975 C CA . PHE B 1 90 ? -5.738 -9.484 -10.195 1 94.81 90 PHE B CA 1
ATOM 1976 C C . PHE B 1 90 ? -6.07 -8.094 -10.727 1 94.81 90 PHE B C 1
ATOM 1978 O O . PHE B 1 90 ? -7.012 -7.449 -10.266 1 94.81 90 PHE B O 1
ATOM 1985 N N . ASN B 1 91 ? -5.23 -7.543 -11.641 1 93.94 91 ASN B N 1
ATOM 1986 C CA . ASN B 1 91 ? -5.336 -6.184 -12.156 1 93.94 91 ASN B CA 1
ATOM 1987 C C . ASN B 1 91 ? -5.379 -5.156 -11.031 1 93.94 91 ASN B C 1
ATOM 1989 O O . ASN B 1 91 ? -6.266 -4.301 -11 1 93.94 91 ASN B O 1
ATOM 1993 N N . GLU B 1 92 ? -4.418 -5.242 -10.203 1 93.75 92 GLU B N 1
ATOM 1994 C CA . GLU B 1 92 ? -4.316 -4.359 -9.047 1 93.75 92 GLU B CA 1
ATOM 1995 C C . GLU B 1 92 ? -3 -3.59 -9.047 1 93.75 92 GLU B C 1
ATOM 1997 O O . GLU B 1 92 ? -1.968 -4.121 -9.469 1 93.75 92 GLU B O 1
ATOM 2002 N N . THR B 1 93 ? -3.086 -2.451 -8.484 1 93.25 93 THR B N 1
ATOM 2003 C CA . THR B 1 93 ? -1.882 -1.636 -8.367 1 93.25 93 THR B CA 1
ATOM 2004 C C . THR B 1 93 ? -1.47 -1.476 -6.91 1 93.25 93 THR B C 1
ATOM 2006 O O . THR B 1 93 ? -2.316 -1.272 -6.039 1 93.25 93 THR B O 1
ATOM 2009 N N . PHE B 1 94 ? -0.24 -1.58 -6.703 1 95.06 94 PHE B N 1
ATOM 2010 C CA . PHE B 1 94 ? 0.39 -1.34 -5.41 1 95.06 94 PHE B CA 1
ATOM 2011 C C . PHE B 1 94 ? 1.288 -0.11 -5.465 1 95.06 94 PHE B C 1
ATOM 2013 O O . PHE B 1 94 ? 1.89 0.179 -6.504 1 95.06 94 PHE B O 1
ATOM 2020 N N . CYS B 1 95 ? 1.354 0.563 -4.332 1 94.62 95 CYS B N 1
ATOM 2021 C CA . CYS B 1 95 ? 2.217 1.736 -4.242 1 94.62 95 CYS B CA 1
ATOM 2022 C C . CYS B 1 95 ? 3.113 1.658 -3.01 1 94.62 95 CYS B C 1
ATOM 2024 O O . CYS B 1 95 ? 2.645 1.344 -1.915 1 94.62 95 CYS B O 1
ATOM 2026 N N . PHE B 1 96 ? 4.336 1.959 -3.271 1 95.94 96 PHE B N 1
ATOM 2027 C CA . PHE B 1 96 ? 5.316 2.006 -2.193 1 95.94 96 PHE B CA 1
ATOM 2028 C C . PHE B 1 96 ? 6.219 3.227 -2.332 1 95.94 96 PHE B C 1
ATOM 2030 O O . PHE B 1 96 ? 6.504 3.668 -3.447 1 95.94 96 PHE B O 1
ATOM 2037 N N . TYR B 1 97 ? 6.688 3.725 -1.198 1 95.25 97 TYR B N 1
ATOM 2038 C CA . TYR B 1 97 ? 7.777 4.695 -1.238 1 95.25 97 TYR B CA 1
ATOM 2039 C C . TYR B 1 97 ? 9.117 4.02 -0.97 1 95.25 97 TYR B C 1
ATOM 2041 O O . TYR B 1 97 ? 9.328 3.459 0.106 1 95.25 97 TYR B O 1
ATOM 2049 N N . VAL B 1 98 ? 9.93 4.113 -1.973 1 97 98 VAL B N 1
ATOM 2050 C CA . VAL B 1 98 ? 11.242 3.477 -1.903 1 97 98 VAL B CA 1
ATOM 2051 C C . VAL B 1 98 ? 12.219 4.387 -1.16 1 97 98 VAL B C 1
ATOM 2053 O O . VAL B 1 98 ? 12.289 5.586 -1.436 1 97 98 VAL B O 1
ATOM 2056 N N . ARG B 1 99 ? 12.93 3.766 -0.254 1 94.75 99 ARG B N 1
ATOM 2057 C CA . ARG B 1 99 ? 13.969 4.453 0.497 1 94.75 99 ARG B CA 1
ATOM 2058 C C . ARG B 1 99 ? 15.359 3.963 0.088 1 94.75 99 ARG B C 1
ATOM 2060 O O . ARG B 1 99 ? 15.5 2.857 -0.437 1 94.75 99 ARG B O 1
ATOM 2067 N N . PRO B 1 100 ? 16.375 4.871 0.394 1 93.25 100 PRO B N 1
ATOM 2068 C CA . PRO B 1 100 ? 17.734 4.43 0.079 1 93.25 100 PRO B CA 1
ATOM 2069 C C . PRO B 1 100 ? 18.078 3.068 0.687 1 93.25 100 PRO B C 1
ATOM 2071 O O . PRO B 1 100 ? 17.75 2.811 1.849 1 93.25 100 PRO B O 1
ATOM 2074 N N . GLY B 1 101 ? 18.594 2.25 -0.064 1 93.94 101 GLY B N 1
ATOM 2075 C CA . GLY B 1 101 ? 18.984 0.929 0.398 1 93.94 101 GLY B CA 1
ATOM 2076 C C . GLY B 1 101 ? 17.984 -0.15 0.048 1 93.94 101 GLY B C 1
ATOM 2077 O O . GLY B 1 101 ? 18.297 -1.342 0.127 1 93.94 101 GLY B O 1
ATOM 2078 N N . GLN B 1 102 ? 16.781 0.253 -0.27 1 95.81 102 GLN B N 1
ATOM 2079 C CA . GLN B 1 102 ? 15.766 -0.701 -0.689 1 95.81 102 GLN B CA 1
ATOM 2080 C C . GLN B 1 102 ? 15.844 -0.966 -2.189 1 95.81 102 GLN B C 1
ATOM 2082 O O . GLN B 1 102 ? 15.297 -0.202 -2.99 1 95.81 102 GLN B O 1
ATOM 2087 N N . ASP B 1 103 ? 16.453 -2.086 -2.527 1 96.19 103 ASP B N 1
ATOM 2088 C CA . ASP B 1 103 ? 16.672 -2.326 -3.949 1 96.19 103 ASP B CA 1
ATOM 2089 C C . ASP B 1 103 ? 16.047 -3.645 -4.391 1 96.19 103 ASP B C 1
ATOM 2091 O O . ASP B 1 103 ? 16.312 -4.129 -5.492 1 96.19 103 ASP B O 1
ATOM 2095 N N . LYS B 1 104 ? 15.219 -4.191 -3.465 1 97.75 104 LYS B N 1
ATOM 2096 C CA . LYS B 1 104 ? 14.547 -5.453 -3.77 1 97.75 104 LYS B CA 1
ATOM 2097 C C . LYS B 1 104 ? 13.078 -5.406 -3.348 1 97.75 104 LYS B C 1
ATOM 2099 O O . LYS B 1 104 ? 12.75 -4.887 -2.277 1 97.75 104 LYS B O 1
ATOM 2104 N N . LEU B 1 105 ? 12.242 -5.906 -4.227 1 98 105 LEU B N 1
ATOM 2105 C CA . LEU B 1 105 ? 10.844 -6.16 -3.904 1 98 105 LEU B CA 1
ATOM 2106 C C . LEU B 1 105 ? 10.625 -7.633 -3.564 1 98 105 LEU B C 1
ATOM 2108 O O . LEU B 1 105 ? 11.055 -8.516 -4.305 1 98 105 LEU B O 1
ATOM 2112 N N . TYR B 1 106 ? 9.953 -7.848 -2.502 1 97.06 106 TYR B N 1
ATOM 2113 C CA . TYR B 1 106 ? 9.578 -9.211 -2.127 1 97.06 106 TYR B CA 1
ATOM 2114 C C . TYR B 1 106 ? 8.125 -9.492 -2.486 1 97.06 106 TYR B C 1
ATOM 2116 O O . TYR B 1 106 ? 7.25 -8.664 -2.254 1 97.06 106 TYR B O 1
ATOM 2124 N N . VAL B 1 107 ? 7.926 -10.641 -3.07 1 95.88 107 VAL B N 1
ATOM 2125 C CA . VAL B 1 107 ? 6.598 -11.078 -3.494 1 95.88 107 VAL B CA 1
ATOM 2126 C C . VAL B 1 107 ? 6.355 -12.508 -3.031 1 95.88 107 VAL B C 1
ATOM 2128 O O . VAL B 1 107 ? 7.211 -13.383 -3.205 1 95.88 107 VAL B O 1
ATOM 2131 N N . ARG B 1 108 ? 5.125 -12.703 -2.51 1 92.56 108 ARG B N 1
ATOM 2132 C CA . ARG B 1 108 ? 4.785 -14.031 -2.01 1 92.56 108 ARG B CA 1
ATOM 2133 C C . ARG B 1 108 ? 3.338 -14.383 -2.34 1 92.56 108 ARG B C 1
ATOM 2135 O O . ARG B 1 108 ? 2.432 -13.57 -2.125 1 92.56 108 ARG B O 1
ATOM 2142 N N . ALA B 1 109 ? 3.201 -15.516 -2.928 1 91.56 109 ALA B N 1
ATOM 2143 C CA . ALA B 1 109 ? 1.858 -16.062 -3.111 1 91.56 109 ALA B CA 1
ATOM 2144 C C . ALA B 1 109 ? 1.46 -16.938 -1.932 1 91.56 109 ALA B C 1
ATOM 2146 O O . ALA B 1 109 ? 2.227 -17.812 -1.513 1 91.56 109 ALA B O 1
ATOM 2147 N N . VAL B 1 110 ? 0.258 -16.688 -1.397 1 87.25 110 VAL B N 1
ATOM 2148 C CA . VAL B 1 110 ? -0.229 -17.375 -0.206 1 87.25 110 VAL B CA 1
ATOM 2149 C C . VAL B 1 110 ? -1.61 -17.969 -0.478 1 87.25 110 VAL B C 1
ATOM 2151 O O . VAL B 1 110 ? -2.445 -17.344 -1.131 1 87.25 110 VAL B O 1
ATOM 2154 N N . ASP B 1 111 ? -1.775 -19.141 0.06 1 81.81 111 ASP B N 1
ATOM 2155 C CA . ASP B 1 111 ? -3.107 -19.734 0.009 1 81.81 111 ASP B CA 1
ATOM 2156 C C . ASP B 1 111 ? -3.879 -19.469 1.3 1 81.81 111 ASP B C 1
ATOM 2158 O O . ASP B 1 111 ? -3.406 -19.797 2.391 1 81.81 111 ASP B O 1
ATOM 2162 N N . SER B 1 112 ? -5.027 -18.922 1.204 1 79.5 112 SER B N 1
ATOM 2163 C CA . SER B 1 112 ? -5.793 -18.5 2.371 1 79.5 112 SER B CA 1
ATOM 2164 C C . SER B 1 112 ? -6.375 -19.688 3.117 1 79.5 112 SER B C 1
ATOM 2166 O O . SER B 1 112 ? -6.602 -19.625 4.328 1 79.5 112 SER B O 1
ATOM 2168 N N . ASP B 1 113 ? -6.805 -20.703 2.545 1 71.06 113 ASP B N 1
ATOM 2169 C CA . ASP B 1 113 ? -7.523 -21.828 3.137 1 71.06 113 ASP B CA 1
ATOM 2170 C C . ASP B 1 113 ? -6.559 -22.828 3.783 1 71.06 113 ASP B C 1
ATOM 2172 O O . ASP B 1 113 ? -6.984 -23.781 4.43 1 71.06 113 ASP B O 1
ATOM 2176 N N . THR B 1 114 ? -5.297 -22.547 3.594 1 60.19 114 THR B N 1
ATOM 2177 C CA . THR B 1 114 ? -4.418 -23.641 3.992 1 60.19 114 THR B CA 1
ATOM 2178 C C . THR B 1 114 ? -4.02 -23.5 5.461 1 60.19 114 THR B C 1
ATOM 2180 O O . THR B 1 114 ? -3.676 -22.422 5.918 1 60.19 114 THR B O 1
ATOM 2183 N N . PHE B 1 115 ? -4.402 -24.453 6.262 1 54.94 115 PHE B N 1
ATOM 2184 C CA . PHE B 1 115 ? -4.051 -24.547 7.672 1 54.94 115 PHE B CA 1
ATOM 2185 C C . PHE B 1 115 ? -2.545 -24.406 7.867 1 54.94 115 PHE B C 1
ATOM 2187 O O . PHE B 1 115 ? -2.098 -23.703 8.781 1 54.94 115 PHE B O 1
ATOM 2194 N N . ARG B 1 116 ? -1.71 -25.359 7.316 1 53.41 116 ARG B N 1
ATOM 2195 C CA . ARG B 1 116 ? -0.311 -25.453 7.719 1 53.41 116 ARG B CA 1
ATOM 2196 C C . ARG B 1 116 ? 0.514 -24.312 7.133 1 53.41 116 ARG B C 1
ATOM 2198 O O . ARG B 1 116 ? 0.819 -23.344 7.828 1 53.41 116 ARG B O 1
ATOM 2205 N N . ASP B 1 117 ? 1.101 -24.703 5.855 1 57.34 117 ASP B N 1
ATOM 2206 C CA . ASP B 1 117 ? 2.006 -23.734 5.254 1 57.34 117 ASP B CA 1
ATOM 2207 C C . ASP B 1 117 ? 1.305 -22.938 4.156 1 57.34 117 ASP B C 1
ATOM 2209 O O . ASP B 1 117 ? 1.031 -23.453 3.078 1 57.34 117 ASP B O 1
ATOM 2213 N N . ASP B 1 118 ? 0.787 -21.75 4.316 1 67.38 118 ASP B N 1
ATOM 2214 C CA . ASP B 1 118 ? -0.066 -20.953 3.438 1 67.38 118 ASP B CA 1
ATOM 2215 C C . ASP B 1 118 ? 0.759 -20.25 2.359 1 67.38 118 ASP B C 1
ATOM 2217 O O . ASP B 1 118 ? 0.205 -19.578 1.483 1 67.38 118 ASP B O 1
ATOM 2221 N N . LYS B 1 119 ? 2.113 -20.734 2.385 1 78.69 119 LYS B N 1
ATOM 2222 C CA . LYS B 1 119 ? 2.945 -20.062 1.388 1 78.69 119 LYS B CA 1
ATOM 2223 C C . LYS B 1 119 ? 3.105 -20.938 0.14 1 78.69 119 LYS B C 1
ATOM 2225 O O . LYS B 1 119 ? 3.59 -22.062 0.219 1 78.69 119 LYS B O 1
ATOM 2230 N N . ILE B 1 120 ? 2.707 -20.484 -0.987 1 79.44 120 ILE B N 1
ATOM 2231 C CA . ILE B 1 120 ? 2.807 -21.156 -2.283 1 79.44 120 ILE B CA 1
ATOM 2232 C C . ILE B 1 120 ? 4.207 -20.953 -2.855 1 79.44 120 ILE B C 1
ATOM 2234 O O . ILE B 1 120 ? 4.82 -21.891 -3.365 1 79.44 120 ILE B O 1
ATOM 2238 N N . GLY B 1 121 ? 4.691 -19.797 -2.791 1 87.44 121 GLY B N 1
ATOM 2239 C CA . GLY B 1 121 ? 5.992 -19.438 -3.322 1 87.44 121 GLY B CA 1
ATOM 2240 C C . GLY B 1 121 ? 6.367 -17.984 -3.041 1 87.44 121 GLY B C 1
ATOM 2241 O O . GLY B 1 121 ? 5.504 -17.172 -2.727 1 87.44 121 GLY B O 1
ATOM 2242 N N . GLN B 1 122 ? 7.699 -17.812 -3.199 1 89.94 122 GLN B N 1
ATOM 2243 C CA . GLN B 1 122 ? 8.203 -16.469 -2.928 1 89.94 122 GLN B CA 1
ATOM 2244 C C . GLN B 1 122 ? 9.336 -16.109 -3.885 1 89.94 122 GLN B C 1
ATOM 2246 O O . GLN B 1 122 ? 10.18 -16.953 -4.203 1 89.94 122 GLN B O 1
ATOM 2251 N N . ALA B 1 123 ? 9.297 -14.836 -4.309 1 91.81 123 ALA B N 1
ATOM 2252 C CA . ALA B 1 123 ? 10.328 -14.32 -5.203 1 91.81 123 ALA B CA 1
ATOM 2253 C C . ALA B 1 123 ? 10.867 -12.984 -4.707 1 91.81 123 ALA B C 1
ATOM 2255 O O . ALA B 1 123 ? 10.172 -12.258 -3.986 1 91.81 123 ALA B O 1
ATOM 2256 N N . THR B 1 124 ? 12.117 -12.797 -5.043 1 95.06 124 THR B N 1
ATOM 2257 C CA . THR B 1 124 ? 12.758 -11.492 -4.863 1 95.06 124 THR B CA 1
ATOM 2258 C C . THR B 1 124 ? 13.008 -10.828 -6.215 1 95.06 124 THR B C 1
ATOM 2260 O O . THR B 1 124 ? 13.664 -11.398 -7.082 1 95.06 124 THR B O 1
ATOM 2263 N N . VAL B 1 125 ? 12.469 -9.656 -6.395 1 96.88 125 VAL B N 1
ATOM 2264 C CA . VAL B 1 125 ? 12.578 -8.93 -7.656 1 96.88 125 VAL B CA 1
ATOM 2265 C C . VAL B 1 125 ? 13.531 -7.75 -7.496 1 96.88 125 VAL B C 1
ATOM 2267 O O . VAL B 1 125 ? 13.227 -6.793 -6.785 1 96.88 125 VAL B O 1
ATOM 2270 N N . PRO B 1 126 ? 14.688 -7.789 -8.18 1 96.81 126 PRO B N 1
ATOM 2271 C CA . PRO B 1 126 ? 15.57 -6.621 -8.141 1 96.81 126 PRO B CA 1
ATOM 2272 C C . PRO B 1 126 ? 14.953 -5.383 -8.781 1 96.81 126 PRO B C 1
ATOM 2274 O O . PRO B 1 126 ? 14.281 -5.492 -9.812 1 96.81 126 PRO B O 1
ATOM 2277 N N . LEU B 1 127 ? 15.25 -4.246 -8.203 1 97.5 127 LEU B N 1
ATOM 2278 C CA . LEU B 1 127 ? 14.609 -3.021 -8.68 1 97.5 127 LEU B CA 1
ATOM 2279 C C . LEU B 1 127 ? 15.586 -2.188 -9.508 1 97.5 127 LEU B C 1
ATOM 2281 O O . LEU B 1 127 ? 15.25 -1.086 -9.945 1 97.5 127 LEU B O 1
ATOM 2285 N N . SER B 1 128 ? 16.703 -2.719 -9.812 1 96.06 128 SER B N 1
ATOM 2286 C CA . SER B 1 128 ? 17.719 -1.987 -10.547 1 96.06 128 SER B CA 1
ATOM 2287 C C . SER B 1 128 ? 17.219 -1.555 -11.922 1 96.06 128 SER B C 1
ATOM 2289 O O . SER B 1 128 ? 17.438 -0.412 -12.328 1 96.06 128 SER B O 1
ATOM 2291 N N . ASN B 1 129 ? 16.531 -2.453 -12.609 1 95.19 129 ASN B N 1
ATOM 2292 C CA . ASN B 1 129 ? 16.062 -2.148 -13.961 1 95.19 129 ASN B CA 1
ATOM 2293 C C . ASN B 1 129 ? 15.023 -1.028 -13.961 1 95.19 129 ASN B C 1
ATOM 2295 O O . ASN B 1 129 ? 15.117 -0.093 -14.758 1 95.19 129 ASN B O 1
ATOM 2299 N N . VAL B 1 130 ? 14.078 -1.073 -13.086 1 95.31 130 VAL B N 1
ATOM 2300 C CA . VAL B 1 130 ? 13.031 -0.061 -13.078 1 95.31 130 VAL B CA 1
ATOM 2301 C C . VAL B 1 130 ? 13.594 1.268 -12.586 1 95.31 130 VAL B C 1
ATOM 2303 O O . VAL B 1 130 ? 13.133 2.336 -12.992 1 95.31 130 VAL B O 1
ATOM 2306 N N . PHE B 1 131 ? 14.578 1.206 -11.711 1 95.44 131 PHE B N 1
ATOM 2307 C CA . PHE B 1 131 ? 15.234 2.436 -11.273 1 95.44 131 PHE B CA 1
ATOM 2308 C C . PHE B 1 131 ? 15.938 3.117 -12.445 1 95.44 131 PHE B C 1
ATOM 2310 O O . PHE B 1 131 ? 15.914 4.344 -12.562 1 95.44 131 PHE B O 1
ATOM 2317 N N . SER B 1 132 ? 16.547 2.344 -13.273 1 94.31 132 SER B N 1
ATOM 2318 C CA . SER B 1 132 ? 17.328 2.887 -14.375 1 94.31 132 SER B CA 1
ATOM 2319 C C . SER B 1 132 ? 16.438 3.34 -15.531 1 94.31 132 SER B C 1
ATOM 2321 O O . SER B 1 132 ? 16.734 4.344 -16.188 1 94.31 132 SER B O 1
ATOM 2323 N N . THR B 1 133 ? 15.305 2.688 -15.789 1 94.44 133 THR B N 1
ATOM 2324 C CA . THR B 1 133 ? 14.492 2.943 -16.969 1 94.44 133 THR B CA 1
ATOM 2325 C C . THR B 1 133 ? 13.258 3.768 -16.625 1 94.44 133 THR B C 1
ATOM 2327 O O . THR B 1 133 ? 12.625 4.352 -17.5 1 94.44 133 THR B O 1
ATOM 2330 N N . GLY B 1 134 ? 12.922 3.732 -15.352 1 93.5 134 GLY B N 1
ATOM 2331 C CA . GLY B 1 134 ? 11.719 4.422 -14.906 1 93.5 134 GLY B CA 1
ATOM 2332 C C . GLY B 1 134 ? 10.461 3.59 -15.062 1 93.5 134 GLY B C 1
ATOM 2333 O O . GLY B 1 134 ? 9.422 3.904 -14.477 1 93.5 134 GLY B O 1
ATOM 2334 N N . SER B 1 135 ? 10.547 2.598 -15.914 1 94.94 135 SER B N 1
ATOM 2335 C CA . SER B 1 135 ? 9.391 1.743 -16.156 1 94.94 135 SER B CA 1
ATOM 2336 C C . SER B 1 135 ? 9.812 0.377 -16.688 1 94.94 135 SER B C 1
ATOM 2338 O O . SER B 1 135 ? 10.859 0.246 -17.312 1 94.94 135 SER B O 1
ATOM 2340 N N . GLU B 1 136 ? 9.039 -0.577 -16.328 1 95.69 136 GLU B N 1
ATOM 2341 C CA . GLU B 1 136 ? 9.156 -1.941 -16.828 1 95.69 136 GLU B CA 1
ATOM 2342 C C . GLU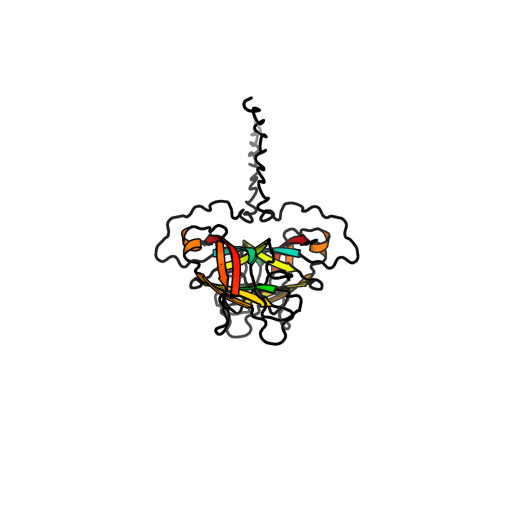 B 1 136 ? 7.793 -2.514 -17.188 1 95.69 136 GLU B C 1
ATOM 2344 O O . GLU B 1 136 ? 6.891 -2.566 -16.359 1 95.69 136 GLU B O 1
ATOM 2349 N N . GLY B 1 137 ? 7.637 -2.877 -18.469 1 95.5 137 GLY B N 1
ATOM 2350 C CA . GLY B 1 137 ? 6.387 -3.482 -18.891 1 95.5 137 GLY B CA 1
ATOM 2351 C C . GLY B 1 137 ? 6.09 -4.797 -18.203 1 95.5 137 GLY B C 1
ATOM 2352 O O . GLY B 1 137 ? 6.828 -5.219 -17.312 1 95.5 137 GLY B O 1
ATOM 2353 N N . PRO B 1 138 ? 4.953 -5.367 -18.641 1 96.81 138 PRO B N 1
ATOM 2354 C CA . PRO B 1 138 ? 4.566 -6.633 -18.016 1 96.81 138 PRO B CA 1
ATOM 2355 C C . PRO B 1 138 ? 5.633 -7.715 -18.172 1 96.81 138 PRO B C 1
ATOM 2357 O O . PRO B 1 138 ? 6.18 -7.898 -19.266 1 96.81 138 PRO B O 1
ATOM 2360 N N . LYS B 1 139 ? 5.91 -8.367 -17.094 1 97.19 139 LYS B N 1
ATOM 2361 C CA . LYS B 1 139 ? 6.91 -9.43 -17.062 1 97.19 139 LYS B CA 1
ATOM 2362 C C . LYS B 1 139 ? 6.488 -10.547 -16.109 1 97.19 139 LYS B C 1
ATOM 2364 O O . LYS B 1 139 ? 5.883 -10.297 -15.062 1 97.19 139 LYS B O 1
ATOM 2369 N N . ASP B 1 140 ? 6.871 -11.75 -16.484 1 96.25 140 ASP B N 1
ATOM 2370 C CA . ASP B 1 140 ? 6.633 -12.906 -15.625 1 96.25 140 ASP B CA 1
ATOM 2371 C C . ASP B 1 140 ? 7.785 -13.102 -14.641 1 96.25 140 ASP B C 1
ATOM 2373 O O . ASP B 1 140 ? 8.953 -13.023 -15.023 1 96.25 140 ASP B O 1
ATOM 2377 N N . TYR B 1 141 ? 7.449 -13.32 -13.453 1 94.31 141 TYR B N 1
ATOM 2378 C CA . TYR B 1 141 ? 8.422 -13.68 -12.422 1 94.31 141 TYR B CA 1
ATOM 2379 C C . TYR B 1 141 ? 8.102 -15.047 -11.836 1 94.31 141 TYR B C 1
ATOM 2381 O O . TYR B 1 141 ? 6.965 -15.312 -11.445 1 94.31 141 TYR B O 1
ATOM 2389 N N . ASP B 1 142 ? 9.078 -15.898 -11.781 1 90.88 142 ASP B N 1
ATOM 2390 C CA . ASP B 1 142 ? 8.898 -17.219 -11.18 1 90.88 142 ASP B CA 1
ATOM 2391 C C . ASP B 1 142 ? 8.766 -17.109 -9.664 1 90.88 142 ASP B C 1
ATOM 2393 O O . ASP B 1 142 ? 9.445 -16.312 -9.031 1 90.88 142 ASP B O 1
ATOM 2397 N N . LEU B 1 143 ? 7.887 -17.906 -9.125 1 89.94 143 LEU B N 1
ATOM 2398 C CA . LEU B 1 143 ? 7.738 -18.047 -7.676 1 89.94 143 LEU B CA 1
ATOM 2399 C C . LEU B 1 143 ? 8.305 -19.375 -7.191 1 89.94 143 LEU B C 1
ATOM 2401 O O . LEU B 1 143 ? 7.559 -20.328 -7.004 1 89.94 143 LEU B O 1
ATOM 2405 N N . PRO B 1 144 ? 9.523 -19.359 -6.895 1 82.69 144 PRO B N 1
ATOM 2406 C CA . PRO B 1 144 ? 10.109 -20.609 -6.438 1 82.69 144 PRO B CA 1
ATOM 2407 C C . PRO B 1 144 ? 9.508 -21.094 -5.117 1 82.69 144 PRO B C 1
ATOM 2409 O O . PRO B 1 144 ? 9.156 -20.281 -4.262 1 82.69 144 PRO B O 1
ATOM 2412 N N . LYS B 1 145 ? 9.266 -22.391 -5.023 1 73 145 LYS B N 1
ATOM 2413 C CA . LYS B 1 145 ? 8.656 -22.984 -3.84 1 73 145 LYS B CA 1
ATOM 2414 C C . LYS B 1 145 ? 9.539 -22.797 -2.611 1 73 145 LYS B C 1
ATOM 2416 O O . LYS B 1 145 ? 10.766 -22.703 -2.727 1 73 145 LYS B O 1
ATOM 2421 N N . TRP B 1 146 ? 8.75 -22.688 -1.651 1 60.12 146 TRP B N 1
ATOM 2422 C CA . TRP B 1 146 ? 9.461 -22.703 -0.377 1 60.12 146 TRP B CA 1
ATOM 2423 C C . TRP B 1 146 ? 9.93 -24.109 -0.027 1 60.12 146 TRP B C 1
ATOM 2425 O O . TRP B 1 146 ? 9.18 -25.078 -0.177 1 60.12 146 TRP B O 1
ATOM 2435 N N . P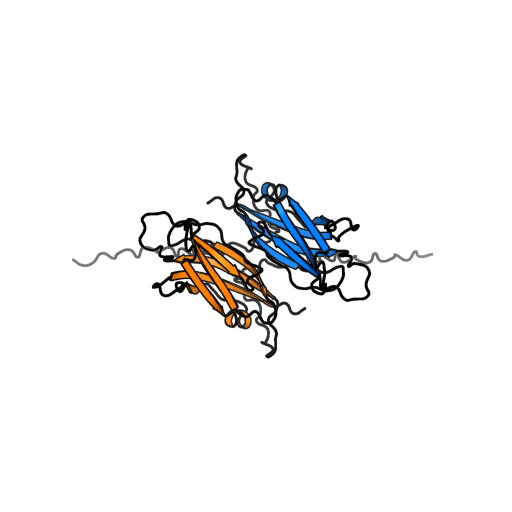HE B 1 147 ? 11.133 -24.391 0.451 1 54.78 147 PHE B N 1
ATOM 2436 C CA . PHE B 1 147 ? 11.75 -25.609 0.981 1 54.78 147 PHE B CA 1
ATOM 2437 C C . PHE B 1 147 ? 11.703 -26.734 -0.044 1 54.78 147 PHE B C 1
ATOM 2439 O O . PHE B 1 147 ? 11.133 -27.797 0.218 1 54.78 147 PHE B O 1
ATOM 2446 N N . GLY B 1 148 ? 12.172 -26.641 -1.198 1 50.38 148 GLY B N 1
ATOM 2447 C CA . GLY B 1 148 ? 12.516 -27.766 -2.059 1 50.38 148 GLY B CA 1
ATOM 2448 C C . GLY B 1 148 ? 11.406 -28.141 -3.016 1 50.38 148 GLY B C 1
ATOM 2449 O O . GLY B 1 148 ? 11.508 -29.141 -3.736 1 50.38 148 GLY B O 1
ATOM 2450 N N . LEU B 1 149 ? 10.211 -27.875 -2.654 1 50.44 149 LEU B N 1
ATOM 2451 C CA . LEU B 1 149 ? 9.195 -28.406 -3.561 1 50.44 149 LEU B CA 1
ATOM 2452 C C . LEU B 1 149 ? 9.266 -27.719 -4.914 1 50.44 149 LEU B C 1
ATOM 2454 O O . LEU B 1 149 ? 9.781 -26.594 -5.02 1 50.44 149 LEU B O 1
ATOM 2458 N N . ARG B 1 150 ? 9.141 -28.516 -6.012 1 50.44 150 ARG B N 1
ATOM 2459 C CA . ARG B 1 150 ? 9.18 -28.141 -7.426 1 50.44 150 ARG B CA 1
ATOM 2460 C C . ARG B 1 150 ? 8.594 -26.75 -7.645 1 50.44 150 ARG B C 1
ATOM 2462 O O . ARG B 1 150 ? 8.008 -26.172 -6.73 1 50.44 150 ARG B O 1
ATOM 2469 N N . SER B 1 151 ? 8.195 -26.422 -9.047 1 53.16 151 SER B N 1
ATOM 2470 C CA . SER B 1 151 ? 7.965 -25.141 -9.719 1 53.16 151 SER B CA 1
ATOM 2471 C C . SER B 1 151 ? 6.863 -24.344 -9.023 1 53.16 151 SER B C 1
ATOM 2473 O O . SER B 1 151 ? 5.797 -24.875 -8.727 1 53.16 151 SER B O 1
ATOM 2475 N N . SER B 1 152 ? 7.047 -23.234 -8.141 1 68.56 152 SER B N 1
ATOM 2476 C CA . SER B 1 152 ? 5.891 -22.484 -7.645 1 68.56 152 SER B CA 1
ATOM 2477 C C . SER B 1 152 ? 5.465 -21.406 -8.625 1 68.56 152 SER B C 1
ATOM 2479 O O . SER B 1 152 ? 6.246 -21 -9.492 1 68.56 152 SER B O 1
ATOM 2481 N N . GLY B 1 153 ? 4.379 -21.375 -9.242 1 86.5 153 GLY B N 1
ATOM 2482 C CA . GLY B 1 153 ? 3.631 -20.5 -10.133 1 86.5 153 GLY B CA 1
ATOM 2483 C C . GLY B 1 153 ? 4.398 -19.266 -10.547 1 86.5 153 GLY B C 1
ATOM 2484 O O . GLY B 1 153 ? 5.605 -19.172 -10.312 1 86.5 153 GLY B O 1
ATOM 2485 N N . LYS B 1 154 ? 3.9 -18.594 -11.461 1 91.94 154 LYS B N 1
ATOM 2486 C CA . LYS B 1 154 ? 4.438 -17.328 -11.945 1 91.94 154 LYS B CA 1
ATOM 2487 C C . LYS B 1 154 ? 3.484 -16.172 -11.641 1 91.94 154 LYS B C 1
ATOM 2489 O O . LYS B 1 154 ? 2.271 -16.375 -11.547 1 91.94 154 LYS B O 1
ATOM 2494 N N . ILE B 1 155 ? 4.121 -15.094 -11.484 1 95.31 155 ILE B N 1
ATOM 2495 C CA . ILE B 1 155 ? 3.326 -13.875 -11.391 1 95.31 155 ILE B CA 1
ATOM 2496 C C . ILE B 1 155 ? 3.705 -12.922 -12.523 1 95.31 155 ILE B C 1
ATOM 2498 O O . ILE B 1 155 ? 4.883 -12.797 -12.867 1 95.31 155 ILE B O 1
ATOM 2502 N N . ASN B 1 156 ? 2.682 -12.344 -13.07 1 97.56 156 ASN B N 1
ATOM 2503 C CA . ASN B 1 156 ? 2.865 -11.32 -14.094 1 97.56 156 ASN B CA 1
ATOM 2504 C C . ASN B 1 156 ? 2.631 -9.922 -13.539 1 97.56 156 ASN B C 1
ATOM 2506 O O . ASN B 1 156 ? 1.568 -9.641 -12.977 1 97.56 156 ASN B O 1
ATOM 2510 N N . MET B 1 157 ? 3.723 -9.094 -13.664 1 97.81 157 MET B N 1
ATOM 2511 C CA . MET B 1 157 ? 3.555 -7.734 -13.148 1 97.81 157 MET B CA 1
ATOM 2512 C C . MET B 1 157 ? 4.367 -6.738 -13.969 1 97.81 157 MET B C 1
ATOM 2514 O O . MET B 1 157 ? 5.23 -7.129 -14.758 1 97.81 157 MET B O 1
ATOM 2518 N N . GLN B 1 158 ? 4.027 -5.477 -13.805 1 97.94 158 GLN B N 1
ATOM 2519 C CA . GLN B 1 158 ? 4.738 -4.336 -14.375 1 97.94 158 GLN B CA 1
ATOM 2520 C C . GLN B 1 158 ? 4.996 -3.262 -13.32 1 97.94 158 GLN B C 1
ATOM 2522 O O . GLN B 1 158 ? 4.324 -3.229 -12.289 1 97.94 158 GLN B O 1
ATOM 2527 N N . MET B 1 159 ? 6.031 -2.441 -13.586 1 97.5 159 MET B N 1
ATOM 2528 C CA . MET B 1 159 ? 6.445 -1.492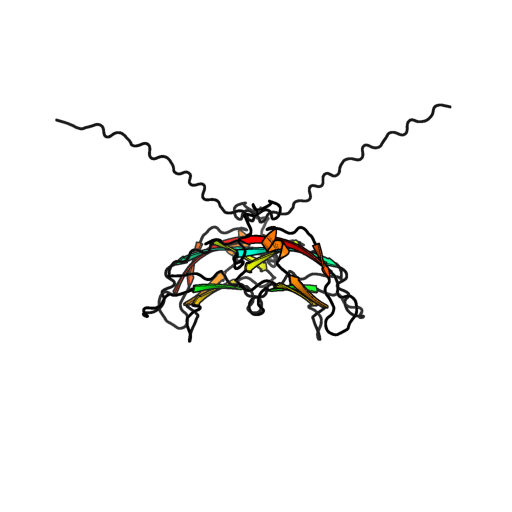 -12.562 1 97.5 159 MET B CA 1
ATOM 2529 C C . MET B 1 159 ? 6.754 -0.128 -13.172 1 97.5 159 MET B C 1
ATOM 2531 O O . MET B 1 159 ? 7.172 -0.04 -14.328 1 97.5 159 MET B O 1
ATOM 2535 N N . ARG B 1 160 ? 6.547 0.865 -12.383 1 95.88 160 ARG B N 1
ATOM 2536 C CA . ARG B 1 160 ? 6.941 2.242 -12.664 1 95.88 160 ARG B CA 1
ATOM 2537 C C . ARG B 1 160 ? 7.562 2.896 -11.43 1 95.88 160 ARG B C 1
ATOM 2539 O O . ARG B 1 160 ? 7.086 2.699 -10.312 1 95.88 160 ARG B O 1
ATOM 2546 N N . PHE B 1 161 ? 8.664 3.623 -11.75 1 95.62 161 PHE B N 1
ATOM 2547 C CA . PHE B 1 161 ? 9.344 4.324 -10.672 1 95.62 161 PHE B CA 1
ATOM 2548 C C . PHE B 1 161 ? 9.438 5.816 -10.969 1 95.62 161 PHE B C 1
ATOM 2550 O O . PHE B 1 161 ? 9.875 6.211 -12.047 1 95.62 161 PHE B O 1
ATOM 2557 N N . ILE B 1 162 ? 8.906 6.59 -9.992 1 92.81 162 ILE B N 1
ATOM 2558 C CA . ILE B 1 162 ? 9.023 8.039 -10.07 1 92.81 162 ILE B CA 1
ATOM 2559 C C . ILE B 1 162 ? 9.977 8.547 -8.992 1 92.81 162 ILE B C 1
ATOM 2561 O O . ILE B 1 162 ? 9.641 8.539 -7.805 1 92.81 162 ILE B O 1
ATOM 2565 N N . GLU B 1 163 ? 11.125 8.953 -9.414 1 93 163 GLU B N 1
ATOM 2566 C CA . GLU B 1 163 ? 12.164 9.391 -8.484 1 93 163 GLU B CA 1
ATOM 2567 C C . GLU B 1 163 ? 11.742 10.648 -7.742 1 93 163 GLU B C 1
ATOM 2569 O O . GLU B 1 163 ? 11.148 11.562 -8.328 1 93 163 GLU B O 1
ATOM 2574 N N . ASP B 1 164 ? 11.977 10.656 -6.426 1 91.31 164 ASP B N 1
ATOM 2575 C CA . ASP B 1 164 ? 11.797 11.844 -5.594 1 91.31 164 ASP B CA 1
ATOM 2576 C C . ASP B 1 164 ? 13.102 12.641 -5.488 1 91.31 164 ASP B C 1
ATOM 2578 O O . ASP B 1 164 ? 14.023 12.234 -4.781 1 91.31 164 ASP B O 1
ATOM 2582 N N . ARG B 1 165 ? 13.203 13.766 -6.129 1 82.06 165 ARG B N 1
ATOM 2583 C CA . ARG B 1 165 ? 14.438 14.539 -6.199 1 82.06 165 ARG B CA 1
ATOM 2584 C C . ARG B 1 165 ? 14.445 15.656 -5.164 1 82.06 165 ARG B C 1
ATOM 2586 O O . ARG B 1 165 ? 15.305 16.547 -5.207 1 82.06 165 ARG B O 1
ATOM 2593 N N . SER B 1 166 ? 13.406 15.633 -4.25 1 74.19 166 SER B N 1
ATOM 2594 C CA . SER B 1 166 ? 13.422 16.641 -3.193 1 74.19 166 SER B CA 1
ATOM 2595 C C . SER B 1 166 ? 14.422 16.281 -2.098 1 74.19 166 SER B C 1
ATOM 2597 O O . SER B 1 166 ? 14.75 15.102 -1.92 1 74.19 166 SER B O 1
#

Foldseek 3Di:
DDDDPPDPPPPDPCCCPPCPPDVPPLPDQDPQDDPPPVDQFWFKKKKWWFKKAQQPDPDDDDKWFKKKKKDLDPVDIDIFDTDTDGIDTGRDMDMDTDGGPRFKMKMWIFTDPDPPGRTSFIDIDGNVVCSRRQWFDWDKDWGDGDPDDPGRIITIMIMGTDGDPD/DDPPPPPPPPPPPCCCPPCPDDVPPLPDQDPLDDPPPVDQFWFKKKKWWFKKAQQPDPDDPDKWFKKKKKDLDPVDIDIFDTDTDGIDTGRDMDMDTDGGPRFKMKMWMFTDPDDPGRTSFIDIDGNVVCSRRQWFDWDKDWGDGDPDDDTRIITIMIMGTDGDPD

pLDDT: mean 73.62, std 26.35, range [21.8, 98.0]

Sequence (332 aa):
MKFLALSALLLAPISVLASAEHCVDLDSKAPSGPKIAGSSNKGSLYIKLNSASNLRDKDLFGKSDPYVEMWLESKYKSRSKDTKGLNPVFNETFCFYVRPGQDKLYVRAVDSDTFRDDKIGQATVPLSNVFSTGSEGPKDYDLPKWFGLRSSGKINMQMRFIEDRSMKFLALSALLLAPISVLASAEHCVDLDSKAPSGPKIAGSSNKGSLYIKLNSASNLRDKDLFGKSDPYVEMWLESKYKSRSKDTKGLNPVFNETFCFYVRPGQDKLYVRAVDSDTFRDDKIGQATVPLSNVFSTGSEGPKDYDLPKWFGLRSSGKINMQMRFIEDRS

Solvent-accessible surface area (backbone atoms only — not comparable to full-atom values): 18967 Å² total; per-residue (Å²): 130,87,82,79,81,76,77,81,74,78,75,71,77,76,74,70,76,70,76,74,76,59,43,60,49,74,76,58,80,56,82,61,66,83,81,61,88,87,62,66,60,28,25,42,36,38,35,40,38,41,33,35,36,54,48,61,66,75,90,70,96,68,88,45,34,35,27,41,36,41,31,70,45,90,83,38,27,45,58,55,62,80,37,58,56,40,58,34,74,64,73,40,66,42,53,44,64,40,43,66,87,57,53,44,38,38,39,34,37,31,34,67,78,47,82,74,82,30,62,49,16,46,33,78,43,72,38,62,62,30,68,67,50,26,43,38,70,79,41,78,40,66,15,46,32,64,87,78,49,71,85,22,22,32,37,32,33,26,39,28,40,48,77,50,88,122,136,83,78,76,79,77,76,79,75,78,76,70,79,77,74,69,76,71,75,76,75,60,44,58,50,75,75,59,80,57,82,60,65,82,79,60,89,88,64,66,59,29,25,43,36,38,37,37,38,43,33,35,36,53,50,62,66,74,89,68,93,69,89,46,34,35,28,41,35,41,30,69,44,89,83,38,27,46,60,54,63,82,38,58,55,41,59,32,75,64,72,42,66,42,52,45,64,42,43,65,88,56,52,46,39,37,38,32,38,29,34,67,79,47,81,82,77,32,62,52,17,45,33,78,44,73,37,64,62,30,68,66,50,24,44,36,69,79,40,77,41,67,16,44,30,65,89,79,48,71,86,20,21,33,35,31,31,28,39,31,39,48,78,51,88,120

Organism: Mortierella alpina (NCBI:txid64518)